Protein 4MEV (pdb70)

CATH classification: 3.40.190.170

Structure (mmCIF, N/CA/C/O backbone):
data_4MEV
#
_entry.id   4MEV
#
_cell.length_a   129.947
_cell.length_b   129.947
_cell.length_c   104.272
_cell.angle_alpha   90.000
_cell.angle_beta   90.000
_cell.angle_gamma   90.000
#
_symmetry.space_group_name_H-M   'I 4 2 2'
#
loop_
_entity.id
_entity.type
_entity.pdbx_description
1 polymer 'TRAP dicarboxylate transporter-DctP subunit'
2 non-polymer 'CITRIC ACID'
3 non-polymer 'MALONATE ION'
4 water water
#
loop_
_atom_site.group_PDB
_atom_site.id
_atom_site.type_symbol
_atom_site.label_atom_id
_atom_site.label_alt_id
_atom_site.label_comp_id
_atom_site.label_asym_id
_atom_site.label_entity_id
_atom_site.label_seq_id
_atom_site.pdbx_PDB_ins_code
_atom_site.Cartn_x
_atom_site.Cartn_y
_atom_site.Cartn_z
_atom_site.occupancy
_atom_site.B_iso_or_equiv
_atom_site.auth_seq_id
_atom_site.auth_comp_id
_atom_site.auth_asym_id
_atom_site.auth_atom_id
_atom_site.pdbx_PDB_model_num
ATOM 1 N N . SER A 1 28 ? 45.955 26.291 36.615 1.00 48.96 28 SER A N 1
ATOM 2 C CA . SER A 1 28 ? 47.180 25.977 35.878 1.00 48.56 28 SER A CA 1
ATOM 3 C C . SER A 1 28 ? 47.161 26.534 34.437 1.00 38.15 28 SER A C 1
ATOM 4 O O . SER A 1 28 ? 48.137 27.140 34.019 1.00 34.50 28 SER A O 1
ATOM 11 N N . ALA A 1 29 ? 46.072 26.344 33.686 1.00 29.80 29 ALA A N 1
ATOM 12 C CA . ALA A 1 29 ? 45.963 26.987 32.373 1.00 29.67 29 ALA A CA 1
ATOM 13 C C . ALA A 1 29 ? 45.987 28.501 32.507 1.00 25.57 29 ALA A C 1
ATOM 14 O O . ALA A 1 29 ? 45.398 29.081 33.426 1.00 23.96 29 ALA A O 1
ATOM 21 N N . LEU A 1 30 ? 46.686 29.144 31.590 1.00 17.36 30 LEU A N 1
ATOM 22 C CA . LEU A 1 30 ? 46.620 30.583 31.438 1.00 16.97 30 LEU A CA 1
ATOM 23 C C . LEU A 1 30 ? 45.326 30.965 30.704 1.00 19.68 30 LEU A C 1
ATOM 24 O O . LEU A 1 30 ? 44.964 30.356 29.694 1.00 22.34 30 LEU A O 1
ATOM 40 N N . LYS A 1 31 ? 44.621 31.961 31.226 1.00 15.04 31 LYS A N 1
ATOM 41 C CA . LYS A 1 31 ? 43.349 32.388 30.627 1.00 15.57 31 LYS A CA 1
ATOM 42 C C . LYS A 1 31 ? 43.565 33.486 29.616 1.00 18.40 31 LYS A C 1
ATOM 43 O O . LYS A 1 31 ? 44.342 34.412 29.853 1.00 15.38 31 LYS A O 1
ATOM 62 N N . ILE A 1 32 ? 42.866 33.380 28.494 1.00 15.71 32 ILE A N 1
ATOM 63 C CA . ILE A 1 32 ? 42.840 34.430 27.485 1.00 14.38 32 ILE A CA 1
ATOM 64 C C . ILE A 1 32 ? 41.397 34.849 27.297 1.00 14.83 32 ILE A C 1
ATOM 65 O O . ILE A 1 32 ? 40.564 34.057 26.877 1.00 14.70 32 ILE A O 1
ATOM 81 N N . SER A 1 33 ? 41.117 36.092 27.663 1.00 16.66 33 SER A N 1
ATOM 82 C CA . SER A 1 33 ? 39.771 36.647 27.610 1.00 14.54 33 SER A CA 1
ATOM 83 C C . SER A 1 33 ? 39.637 37.635 26.461 1.00 14.46 33 SER A C 1
ATOM 84 O O . SER A 1 33 ? 40.565 38.358 26.147 1.00 15.00 33 SER A O 1
ATOM 92 N N . HIS A 1 34 ? 38.468 37.638 25.828 1.00 13.40 34 HIS A N 1
ATOM 93 C CA . HIS A 1 34 ? 38.138 38.662 24.849 1.00 11.15 34 HIS A CA 1
ATOM 94 C C . HIS A 1 34 ? 36.622 38.788 24.661 1.00 16.52 34 HIS A C 1
ATOM 95 O O . HIS A 1 34 ? 35.855 37.927 25.106 1.00 15.95 34 HIS A O 1
ATOM 110 N N . GLN A 1 35 ? 36.196 39.870 24.000 1.00 15.38 35 GLN A N 1
ATOM 111 C CA . GLN A 1 35 ? 34.783 40.219 23.869 1.00 14.26 35 GLN A CA 1
ATOM 112 C C . GLN A 1 35 ? 34.111 39.707 22.595 1.00 17.69 35 GLN A C 1
ATOM 113 O O . GLN A 1 35 ? 32.931 39.929 22.381 1.00 15.48 35 GLN A O 1
ATOM 127 N N . PHE A 1 36 ? 34.882 39.040 21.742 1.00 13.82 36 PHE A N 1
ATOM 128 C CA . PHE A 1 36 ? 34.439 38.652 20.406 1.00 14.70 36 PHE A CA 1
ATOM 129 C C . PHE A 1 36 ? 33.847 37.231 20.344 1.00 17.50 36 PHE A C 1
ATOM 130 O O . PHE A 1 36 ? 34.043 36.447 21.255 1.00 16.01 36 PHE A O 1
ATOM 147 N N . PRO A 1 37 ? 33.063 36.930 19.296 1.00 13.90 37 PRO A N 1
ATOM 148 C CA . PRO A 1 37 ? 32.440 35.602 19.222 1.00 16.22 37 PRO A CA 1
ATOM 149 C C . PRO A 1 37 ? 33.463 34.486 19.180 1.00 17.43 37 PRO A C 1
ATOM 150 O O . PRO A 1 37 ? 34.586 34.667 18.703 1.00 18.78 37 PRO A O 1
ATOM 161 N N . GLY A 1 38 ? 33.072 33.334 19.704 1.00 17.56 38 GLY A N 1
ATOM 162 C CA . GLY A 1 38 ? 33.932 32.179 19.701 1.00 15.95 38 GLY A CA 1
ATOM 163 C C . GLY A 1 38 ? 33.691 31.255 18.532 1.00 19.13 38 GLY A C 1
ATOM 164 O O . GLY A 1 38 ? 32.578 31.149 17.986 1.00 19.34 38 GLY A O 1
ATOM 168 N N . GLY A 1 39 ? 34.769 30.599 18.128 1.00 21.51 39 GLY A N 1
ATOM 169 C CA . GLY A 1 39 ? 34.730 29.662 17.028 1.00 22.43 39 GLY A CA 1
ATOM 170 C C . GLY A 1 39 ? 35.887 28.716 17.164 1.00 18.34 39 GLY A C 1
ATOM 171 O O . GLY A 1 39 ? 36.235 28.310 18.270 1.00 21.14 39 GLY A O 1
ATOM 175 N N . THR A 1 40 ? 36.474 28.336 16.034 1.00 24.73 40 THR A N 1
ATOM 176 C CA . THR A 1 40 ? 37.601 27.416 16.031 1.00 22.26 40 THR A CA 1
ATOM 177 C C . THR A 1 40 ? 38.849 28.090 15.482 1.00 28.52 40 THR A C 1
ATOM 178 O O . THR A 1 40 ? 38.823 29.260 15.093 1.00 22.25 40 THR A O 1
ATOM 189 N N . ILE A 1 41 ? 39.950 27.349 15.440 1.00 27.99 41 ILE A N 1
ATOM 190 C CA . ILE A 1 41 ? 41.161 27.870 14.817 1.00 27.21 41 ILE A CA 1
ATOM 191 C C . ILE A 1 41 ? 40.924 28.182 13.345 1.00 26.47 41 ILE A C 1
ATOM 192 O O . ILE A 1 41 ? 41.454 29.155 12.821 1.00 23.79 41 ILE A O 1
ATOM 208 N N . LYS A 1 42 ? 40.106 27.365 12.691 1.00 23.94 42 LYS A N 1
ATOM 209 C CA . LYS A 1 42 ? 39.920 27.472 11.253 1.00 29.85 42 LYS A CA 1
ATOM 210 C C . LYS A 1 42 ? 38.845 28.464 10.853 1.00 30.81 42 LYS A C 1
ATOM 211 O O . LYS A 1 42 ? 38.886 28.988 9.753 1.00 24.79 42 LYS A O 1
ATOM 230 N N . GLU A 1 43 ? 37.871 28.717 11.724 1.00 23.11 43 GLU A N 1
ATOM 231 C CA . GLU A 1 43 ? 36.717 29.504 11.304 1.00 26.11 43 GLU A CA 1
ATOM 232 C C . GLU A 1 43 ? 36.150 30.355 12.427 1.00 22.31 43 GLU A C 1
ATOM 233 O O . GLU A 1 43 ? 35.934 29.874 13.525 1.00 27.30 43 GLU A O 1
ATOM 245 N N . GLY A 1 44 ? 35.879 31.612 12.117 1.00 18.65 44 GLY A N 1
ATOM 246 C CA . GLY A 1 44 ? 35.325 32.531 13.093 1.00 16.86 44 GLY A CA 1
ATOM 247 C C . GLY A 1 44 ? 35.953 33.901 12.988 1.00 18.26 44 GLY A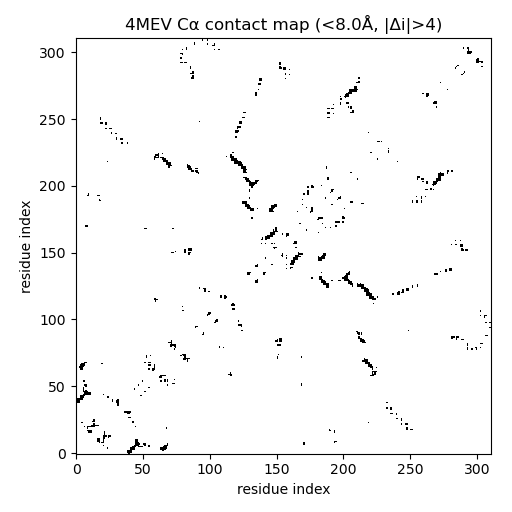 C 1
ATOM 248 O O . GLY A 1 44 ? 36.721 34.201 12.081 1.00 19.42 44 GLY A O 1
ATOM 252 N N . ASP A 1 45 ? 35.623 34.733 13.956 1.00 15.51 45 ASP A N 1
ATOM 253 C CA . ASP A 1 45 ? 36.232 36.048 14.145 1.00 14.2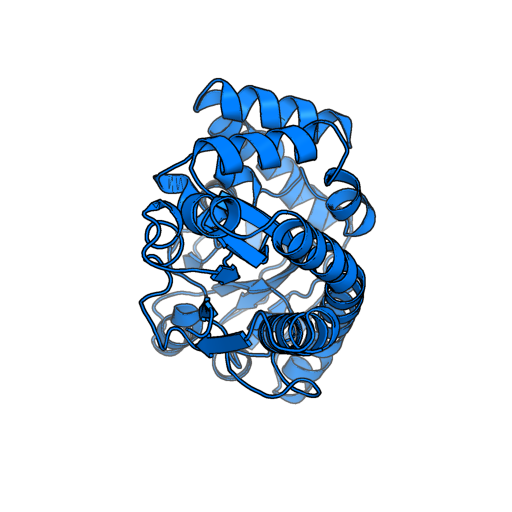9 45 ASP A CA 1
ATOM 254 C C . ASP A 1 45 ? 37.754 35.880 14.256 1.00 17.84 45 ASP A C 1
ATOM 255 O O . ASP A 1 45 ? 38.232 35.113 15.088 1.00 15.64 45 ASP A O 1
ATOM 264 N N . PHE A 1 46 ? 38.527 36.562 13.421 1.00 14.97 46 PHE A N 1
ATOM 265 C CA . PHE A 1 46 ? 39.957 36.244 13.376 1.00 13.27 46 PHE A CA 1
ATOM 266 C C . PHE A 1 46 ? 40.655 36.467 14.722 1.00 12.90 46 PHE A C 1
ATOM 267 O O . PHE A 1 46 ? 41.692 35.875 14.987 1.00 14.82 46 PHE A O 1
ATOM 284 N N . ARG A 1 47 ? 40.113 37.328 15.576 1.00 11.99 47 ARG A N 1
ATOM 285 C CA . ARG A 1 47 ? 40.766 37.594 16.852 1.00 12.51 47 ARG A CA 1
ATOM 286 C C . ARG A 1 47 ? 40.669 36.356 17.729 1.00 13.01 47 ARG A C 1
ATOM 287 O O . ARG A 1 47 ? 41.625 35.998 18.413 1.00 15.10 47 ARG A O 1
ATOM 308 N N . ASP A 1 48 ? 39.525 35.684 17.671 1.00 14.40 48 ASP A N 1
ATOM 309 C CA . ASP A 1 48 ? 39.347 34.421 18.378 1.00 14.12 48 ASP A CA 1
ATOM 310 C C . ASP A 1 48 ? 40.227 33.337 17.732 1.00 13.77 48 ASP A C 1
ATOM 311 O O . ASP A 1 48 ? 40.910 32.581 18.431 1.00 15.21 48 ASP A O 1
ATOM 320 N N . ARG A 1 49 ? 40.228 33.257 16.401 1.00 14.62 49 ARG A N 1
ATOM 321 C CA . ARG A 1 49 ? 41.132 32.326 15.736 1.00 14.32 49 ARG A CA 1
ATOM 322 C C . ARG A 1 49 ? 42.588 32.525 16.161 1.00 13.94 49 ARG A C 1
ATOM 323 O O . ARG A 1 49 ? 43.338 31.555 16.385 1.00 14.86 49 ARG A O 1
ATOM 344 N N . LEU A 1 50 ? 42.972 33.786 16.251 1.00 16.20 50 LEU A N 1
ATOM 345 C CA . LEU A 1 50 ? 44.359 34.157 16.506 1.00 16.93 50 LEU A CA 1
ATOM 346 C C . LEU A 1 50 ? 44.790 33.685 17.896 1.00 14.74 50 LEU A C 1
ATOM 347 O O . LEU A 1 50 ? 45.846 33.087 18.044 1.00 15.30 50 LEU A O 1
ATOM 363 N N . VAL A 1 51 ? 43.980 33.933 18.918 1.00 13.74 51 VAL A N 1
ATOM 364 C CA . VAL A 1 51 ? 44.366 33.474 20.252 1.00 15.71 51 VAL A CA 1
ATOM 365 C C . VAL A 1 51 ? 44.377 31.956 20.338 1.00 17.06 51 VAL A C 1
ATOM 366 O O . VAL A 1 51 ? 45.181 31.392 21.070 1.00 15.22 51 VAL A O 1
ATOM 379 N N . ARG A 1 52 ? 43.528 31.272 19.568 1.00 17.25 52 ARG A N 1
ATOM 380 C CA . ARG A 1 52 ? 43.528 29.809 19.578 1.00 17.96 52 ARG A CA 1
ATOM 381 C C . ARG A 1 52 ? 44.782 29.272 18.877 1.00 19.68 52 ARG A C 1
ATOM 382 O O . ARG A 1 52 ? 45.381 28.289 19.318 1.00 19.11 52 ARG A O 1
ATOM 403 N N . ASN A 1 53 ? 45.165 29.912 17.787 1.00 16.83 53 ASN A N 1
ATOM 404 C CA . ASN A 1 53 ? 46.436 29.590 17.110 1.00 21.76 53 ASN A CA 1
ATOM 405 C C . ASN A 1 53 ? 47.635 29.817 18.033 1.00 15.82 53 ASN A C 1
ATOM 406 O O . ASN A 1 53 ? 48.552 28.985 18.125 1.00 21.35 53 ASN A O 1
ATOM 417 N N . PHE A 1 54 ? 47.620 30.969 18.687 1.00 18.12 54 PHE A N 1
ATOM 418 C CA . PHE A 1 54 ? 48.673 31.334 19.620 1.00 19.77 54 PHE A CA 1
ATOM 419 C C . PHE A 1 54 ? 48.797 30.256 20.695 1.00 20.75 54 PHE A C 1
ATOM 420 O O . PHE A 1 54 ? 49.887 29.759 20.979 1.00 19.16 54 PHE A O 1
ATOM 437 N N . ALA A 1 55 ? 47.670 29.880 21.295 1.00 16.18 55 ALA A N 1
ATOM 438 C CA . ALA A 1 55 ? 47.694 28.903 22.378 1.00 17.84 55 ALA A CA 1
ATOM 439 C C . ALA A 1 55 ? 48.189 27.535 21.907 1.00 18.84 55 ALA A C 1
ATOM 440 O O . ALA A 1 55 ? 48.990 26.877 22.580 1.00 20.39 55 ALA A O 1
ATOM 447 N N . ALA A 1 56 ? 47.709 27.086 20.753 1.00 22.33 56 ALA A N 1
ATOM 448 C CA . ALA A 1 56 ? 48.113 25.787 20.240 1.00 26.36 56 ALA A CA 1
ATOM 449 C C . ALA A 1 56 ? 49.632 25.769 20.002 1.00 26.97 56 ALA A C 1
ATOM 450 O O . ALA A 1 56 ? 50.310 24.775 20.307 1.00 24.95 56 ALA A O 1
ATOM 457 N N . GLU A 1 57 ? 50.172 26.845 19.443 1.00 21.91 57 GLU A N 1
ATOM 458 C CA . GLU A 1 57 ? 51.588 26.832 19.083 1.00 21.36 57 GLU A CA 1
ATOM 459 C C . GLU A 1 57 ? 52.456 26.943 20.336 1.00 23.65 57 GLU A C 1
ATOM 460 O O . GLU A 1 57 ? 53.501 26.305 20.430 1.00 23.56 57 GLU A O 1
ATOM 472 N N . VAL A 1 58 ? 52.036 27.741 21.308 1.00 24.65 58 VAL A N 1
ATOM 473 C CA . VAL A 1 58 ? 52.816 27.857 22.534 1.00 22.67 58 VAL A CA 1
ATOM 474 C C . VAL A 1 58 ? 52.787 26.548 23.305 1.00 28.63 58 VAL A C 1
ATOM 475 O O . VAL A 1 58 ? 53.806 26.111 23.841 1.00 26.33 58 VAL A O 1
ATOM 488 N N A GLU A 1 59 ? 51.616 25.914 23.330 0.49 24.43 59 GLU A N 1
ATOM 489 N N B GLU A 1 59 ? 51.626 25.918 23.379 0.51 24.49 59 GLU A N 1
ATOM 490 C CA A GLU A 1 59 ? 51.423 24.619 23.986 0.49 23.45 59 GLU A CA 1
ATOM 491 C CA B GLU A 1 59 ? 51.558 24.632 24.039 0.51 24.15 59 GLU A CA 1
ATOM 492 C C A GLU A 1 59 ? 52.300 23.506 23.388 0.49 28.46 59 GLU A C 1
ATOM 493 C C B GLU A 1 59 ? 52.564 23.688 23.374 0.51 29.08 59 GLU A C 1
ATOM 494 O O A GLU A 1 59 ? 52.830 22.658 24.108 0.49 28.54 59 GLU A O 1
ATOM 495 O O B GLU A 1 59 ? 53.476 23.161 24.021 0.51 27.41 59 GLU A O 1
ATOM 518 N N . LYS A 1 60 ? 52.428 23.508 22.067 1.00 27.83 60 LYS A N 1
ATOM 519 C CA . LYS A 1 60 ? 53.297 22.585 21.353 1.00 32.25 60 LYS A CA 1
ATOM 520 C C . LYS A 1 60 ? 54.779 22.889 21.595 1.00 31.72 60 LYS A C 1
ATOM 521 O O . LYS A 1 60 ? 55.568 22.008 21.965 1.00 30.73 60 LYS A O 1
ATOM 541 N N . ARG A 1 61 ? 55.164 24.137 21.383 1.00 31.32 61 ARG A N 1
ATOM 542 C CA . ARG A 1 61 ? 56.571 24.488 21.457 1.00 36.39 61 ARG A CA 1
ATOM 543 C C . ARG A 1 61 ? 57.118 24.415 22.868 1.00 41.04 61 ARG A C 1
ATOM 544 O O . ARG A 1 61 ? 58.313 24.199 23.048 1.00 37.78 61 ARG A O 1
ATOM 565 N N . SER A 1 62 ? 56.245 24.594 23.859 1.00 31.74 62 SER A N 1
ATOM 566 C CA . SER A 1 62 ? 56.648 24.561 25.255 1.00 34.45 62 SER A CA 1
ATOM 567 C C . SER A 1 62 ? 56.517 23.148 25.772 1.00 36.06 62 SER A C 1
ATOM 568 O O . SER A 1 62 ? 56.738 22.887 26.947 1.00 37.23 62 SER A O 1
ATOM 576 N N . LYS A 1 63 ? 56.145 22.240 24.873 1.00 39.05 63 LYS A N 1
ATOM 577 C CA . LYS A 1 63 ? 55.878 20.850 25.208 1.00 42.96 63 LYS A CA 1
ATOM 578 C C . LYS A 1 63 ? 54.982 20.729 26.424 1.00 40.08 63 LYS A C 1
ATOM 579 O O . LYS A 1 63 ? 55.225 19.913 27.294 1.00 37.03 63 LYS A O 1
ATOM 598 N N . GLY A 1 64 ? 53.932 21.535 26.480 1.00 38.47 64 GLY A N 1
ATOM 599 C CA . GLY A 1 64 ? 52.952 21.428 27.544 1.00 32.11 64 GLY A CA 1
ATOM 600 C C . GLY A 1 64 ? 53.227 22.194 28.834 1.00 36.82 64 GLY A C 1
ATOM 601 O O . GLY A 1 64 ? 52.367 22.236 29.713 1.00 40.30 64 GLY A O 1
ATOM 605 N N . ALA A 1 65 ? 54.398 22.802 28.966 1.00 39.56 65 ALA A N 1
ATOM 606 C CA . ALA A 1 65 ? 54.695 23.588 30.157 1.00 38.61 65 ALA A CA 1
ATOM 607 C C . ALA A 1 65 ? 53.708 24.750 30.327 1.00 36.61 65 ALA A C 1
ATOM 608 O O . ALA A 1 65 ? 53.445 25.197 31.447 1.00 37.80 65 ALA A O 1
ATOM 615 N N . MET A 1 66 ? 53.197 25.265 29.214 1.00 32.99 66 MET A N 1
ATOM 616 C CA . MET A 1 66 ? 52.141 26.263 29.247 1.00 32.03 66 MET A CA 1
ATOM 617 C C . MET A 1 66 ? 50.915 25.713 28.530 1.00 34.16 66 MET A C 1
ATOM 618 O O . MET A 1 66 ? 51.022 25.078 27.486 1.00 29.69 66 MET A O 1
ATOM 632 N N . LYS A 1 67 ? 49.750 25.932 29.124 1.00 24.49 67 LYS A N 1
ATOM 633 C CA . LYS A 1 67 ? 48.488 25.540 28.519 1.00 25.24 67 LYS A CA 1
ATOM 634 C C . LYS A 1 67 ? 47.533 26.687 28.684 1.00 24.07 67 LYS A C 1
ATOM 635 O O . LYS A 1 67 ? 47.700 27.482 29.600 1.00 21.28 67 LYS A O 1
ATOM 654 N N . PHE A 1 68 ? 46.543 26.787 27.801 1.00 17.97 68 PHE A N 1
ATOM 655 C CA . PHE A 1 68 ? 45.637 27.918 27.814 1.00 16.94 68 PHE A CA 1
ATOM 656 C C . PHE A 1 68 ? 44.166 27.501 27.799 1.00 22.99 68 PHE A C 1
ATOM 657 O O . PHE A 1 68 ? 43.799 26.429 27.330 1.00 24.03 68 PHE A O 1
ATOM 674 N N . GLU A 1 69 ? 43.335 28.395 28.299 1.00 19.16 69 GLU A N 1
ATOM 675 C CA . GLU A 1 69 ? 41.901 28.299 28.148 1.00 21.94 69 GLU A CA 1
ATOM 676 C C . GLU A 1 69 ? 41.384 29.628 27.605 1.00 20.11 69 GLU A C 1
ATOM 677 O O . GLU A 1 69 ? 41.776 30.687 28.106 1.00 17.27 69 GLU A O 1
ATOM 689 N N . ILE A 1 70 ? 40.531 29.561 26.577 1.00 16.09 70 ILE A N 1
ATOM 690 C CA . ILE A 1 70 ? 40.014 30.748 25.897 1.00 17.54 70 ILE A CA 1
ATOM 691 C C . ILE A 1 70 ? 38.594 31.075 26.377 1.00 15.87 70 ILE A C 1
ATOM 692 O O . ILE A 1 70 ? 37.728 30.176 26.459 1.00 16.54 70 ILE A O 1
ATOM 708 N N . TYR A 1 71 ? 38.366 32.349 26.699 1.00 14.78 71 TYR A N 1
ATOM 709 C CA . TYR A 1 71 ? 37.073 32.819 27.161 1.00 16.55 71 TYR A CA 1
ATOM 710 C C . TYR A 1 71 ? 36.548 33.902 26.228 1.00 14.72 71 TYR A C 1
ATOM 711 O O . TYR A 1 71 ? 36.721 35.092 26.476 1.00 17.29 71 TYR A O 1
ATOM 729 N N . PRO A 1 72 ? 35.907 33.481 25.129 1.00 16.63 72 PRO A N 1
ATOM 730 C CA . PRO A 1 72 ? 35.369 34.435 24.164 1.00 13.58 72 PRO A CA 1
ATOM 731 C C . PRO A 1 72 ? 34.074 35.074 24.645 1.00 13.89 72 PRO A C 1
ATOM 732 O O . PRO A 1 72 ? 33.503 34.655 25.650 1.00 15.04 72 PRO A O 1
ATOM 743 N N . GLY A 1 73 ? 33.604 36.075 23.902 1.00 16.61 73 GLY A N 1
ATOM 744 C CA . GLY A 1 73 ? 32.302 36.668 24.164 1.00 15.58 73 GLY A CA 1
ATOM 745 C C . GLY A 1 73 ? 32.089 37.225 25.559 1.00 14.25 73 GLY A C 1
ATOM 746 O O . GLY A 1 73 ? 30.968 37.172 26.079 1.00 16.87 73 GLY A O 1
ATOM 750 N N . SER A 1 74 ? 33.144 37.760 26.170 1.00 16.13 74 SER A N 1
ATOM 751 C CA . SER A 1 74 ? 33.057 38.290 27.527 1.00 15.97 74 SER A CA 1
ATOM 752 C C . SER A 1 74 ? 32.513 37.283 28.510 1.00 16.26 74 SER A C 1
ATOM 753 O O . SER A 1 74 ? 31.815 37.644 29.473 1.00 17.00 74 SER A O 1
ATOM 761 N N . SER A 1 75 ? 32.836 36.024 28.292 1.00 17.83 75 SER A N 1
ATOM 762 C CA . SER A 1 75 ? 32.314 34.974 29.159 1.00 15.84 75 SER A CA 1
ATOM 763 C C . SER A 1 75 ? 33.025 34.884 30.526 1.00 15.73 75 SER A C 1
ATOM 764 O O . SER A 1 75 ? 32.478 34.343 31.494 1.00 16.55 75 SER A O 1
ATOM 772 N N . LEU A 1 76 ? 34.228 35.429 30.625 1.00 20.18 76 LEU A N 1
ATOM 773 C CA . LEU A 1 76 ? 34.946 35.385 31.886 1.00 18.21 76 LEU A CA 1
ATOM 774 C C . LEU A 1 76 ? 34.652 36.620 32.718 1.00 17.57 76 LEU A C 1
ATOM 775 O O . LEU A 1 76 ? 34.456 36.529 33.930 1.00 16.64 76 LEU A O 1
ATOM 791 N N . MET A 1 77 ? 34.620 37.777 32.064 1.00 15.64 77 MET A N 1
ATOM 792 C CA . MET A 1 77 ? 34.324 39.031 32.742 1.00 20.13 77 MET A CA 1
ATOM 793 C C . MET A 1 77 ? 33.910 40.081 31.715 1.00 19.48 77 MET A C 1
ATOM 794 O O . MET A 1 77 ? 34.062 39.880 30.512 1.00 17.96 77 MET A O 1
ATOM 808 N N . LYS A 1 78 ? 33.376 41.199 32.192 1.00 19.17 78 LYS A N 1
ATOM 809 C CA . LYS A 1 78 ? 32.936 42.266 31.301 1.00 18.08 78 LYS A CA 1
ATOM 810 C C . LYS A 1 78 ? 34.085 42.816 30.478 1.00 19.26 78 LYS A C 1
ATOM 811 O O . LYS A 1 78 ? 35.247 42.851 30.923 1.00 18.24 78 LYS A O 1
ATOM 830 N N . THR A 1 79 ? 33.752 43.278 29.279 1.00 14.62 79 THR A N 1
ATOM 831 C CA . THR A 1 79 ? 34.749 43.849 28.374 1.00 15.79 79 THR A CA 1
ATOM 832 C C . THR A 1 79 ? 35.644 44.890 29.045 1.00 19.13 79 THR A C 1
ATOM 833 O O . THR A 1 79 ? 36.865 44.844 28.911 1.00 16.80 79 THR A O 1
ATOM 844 N N A ASN A 1 80 ? 35.047 45.848 29.741 0.51 19.36 80 ASN A N 1
ATOM 845 N N B ASN A 1 80 ? 35.006 45.792 29.793 0.49 19.17 80 ASN A N 1
ATOM 846 C CA A ASN A 1 80 ? 35.817 46.966 30.280 0.51 19.04 80 ASN A CA 1
ATOM 847 C CA B ASN A 1 80 ? 35.676 46.949 30.390 0.49 19.82 80 ASN A CA 1
ATOM 848 C C A ASN A 1 80 ? 36.485 46.653 31.636 0.51 22.05 80 ASN A C 1
ATOM 849 C C B ASN A 1 80 ? 36.558 46.620 31.577 0.49 21.85 80 ASN A C 1
ATOM 850 O O A ASN A 1 80 ? 37.039 47.541 32.286 0.51 21.42 80 ASN A O 1
ATOM 851 O O B ASN A 1 80 ? 37.336 47.458 32.035 0.49 23.88 80 ASN A O 1
ATOM 872 N N . ALA A 1 81 ? 36.444 45.397 32.070 1.00 19.38 81 ALA A N 1
ATOM 873 C CA . ALA A 1 81 ? 37.137 44.994 33.283 1.00 24.13 81 ALA A CA 1
ATOM 874 C C . ALA A 1 81 ? 38.448 44.249 32.998 1.00 19.87 81 ALA A C 1
ATOM 875 O O . ALA A 1 81 ? 39.277 44.065 33.906 1.00 19.29 81 ALA A O 1
ATOM 883 N N . GLN A 1 82 ? 38.633 43.815 31.755 1.00 15.05 82 GLN A N 1
ATOM 884 C CA . GLN A 1 82 ? 39.776 42.974 31.378 1.00 16.84 82 GLN A CA 1
ATOM 885 C C . GLN A 1 82 ? 41.144 43.652 31.572 1.00 15.75 82 GLN A C 1
ATOM 886 O O . GLN A 1 82 ? 42.099 43.033 32.050 1.00 15.78 82 GLN A O 1
ATOM 900 N N . PHE A 1 83 ? 41.245 44.914 31.195 1.00 15.68 83 PHE A N 1
ATOM 901 C CA . PHE A 1 83 ? 42.541 45.570 31.174 1.00 15.60 83 PHE A CA 1
ATOM 902 C C . PHE A 1 83 ? 43.051 45.750 32.595 1.00 15.58 83 PHE A C 1
ATOM 903 O O . PHE A 1 83 ? 44.174 45.388 32.928 1.00 15.83 83 PHE A O 1
ATOM 920 N N . SER A 1 84 ? 42.195 46.272 33.449 1.00 17.07 84 SER A N 1
ATOM 921 C CA . SER A 1 84 ? 42.542 46.444 34.849 1.00 18.94 84 SER A CA 1
ATOM 922 C C . SER A 1 84 ? 42.837 45.119 35.557 1.00 18.75 84 SER A C 1
ATOM 923 O O . SER A 1 84 ? 43.705 45.037 36.419 1.00 20.41 84 SER A O 1
ATOM 931 N N A SER A 1 85 ? 42.095 44.085 35.195 0.49 18.02 85 SER A N 1
ATOM 932 N N B SER A 1 85 ? 42.096 44.077 35.205 0.51 17.87 85 SER A N 1
ATOM 933 C CA A SER A 1 85 ? 42.318 42.777 35.776 0.49 19.54 85 SER A CA 1
ATOM 934 C CA B SER A 1 85 ? 42.329 42.761 35.784 0.51 19.62 85 SER A CA 1
ATOM 935 C C A SER A 1 85 ? 43.721 42.251 35.436 0.49 15.98 85 SER A C 1
ATOM 936 C C B SER A 1 85 ? 43.729 42.244 35.437 0.51 15.81 85 SER A C 1
ATOM 937 O O A SER A 1 85 ? 44.385 41.657 36.283 0.49 18.90 85 SER A O 1
ATOM 938 O O B SER A 1 85 ? 44.402 41.653 36.279 0.51 18.92 85 SER A O 1
ATOM 953 N N . MET A 1 86 ? 44.177 42.483 34.209 1.00 17.17 86 MET A N 1
ATOM 954 C CA . MET A 1 86 ? 45.557 42.139 33.833 1.00 17.08 86 MET A CA 1
ATOM 955 C C . MET A 1 86 ? 46.564 42.959 34.629 1.00 17.77 86 MET A C 1
ATOM 956 O O . MET A 1 86 ? 47.548 42.429 35.147 1.00 18.94 86 MET A O 1
ATOM 971 N N . ARG A 1 87 ? 46.336 44.260 34.725 1.00 18.82 87 ARG A N 1
ATOM 972 C CA . ARG A 1 87 ? 47.256 45.111 35.477 1.00 17.46 87 ARG A CA 1
ATOM 973 C C . ARG A 1 87 ? 47.485 44.604 36.891 1.00 22.70 87 ARG A C 1
ATOM 974 O O . ARG A 1 87 ? 48.601 44.650 37.388 1.00 22.62 87 ARG A O 1
ATOM 995 N N . LYS A 1 88 ? 46.424 44.113 37.531 1.00 18.18 88 LYS A N 1
ATOM 996 C CA . LYS A 1 88 ? 46.475 43.668 38.920 1.00 22.71 88 LYS A CA 1
ATOM 997 C C . LYS A 1 88 ? 46.914 42.217 39.032 1.00 24.79 88 LYS A C 1
ATOM 998 O O . LYS A 1 88 ? 47.035 41.692 40.125 1.00 22.84 88 LYS A O 1
ATOM 1017 N N . GLY A 1 89 ? 47.164 41.569 37.897 1.00 21.72 89 GLY A N 1
ATOM 1018 C CA . GLY A 1 89 ? 47.545 40.167 37.913 1.00 19.78 89 GLY A CA 1
ATOM 1019 C C . GLY A 1 89 ? 46.402 39.174 38.078 1.00 22.14 89 GLY A C 1
ATOM 1020 O O . GLY A 1 89 ? 46.666 37.996 38.300 1.00 26.46 89 GLY A O 1
ATOM 1024 N N . ALA A 1 90 ? 45.148 39.625 37.981 1.00 19.35 90 ALA A N 1
ATOM 1025 C CA . ALA A 1 90 ? 43.988 38.748 38.191 1.00 19.97 90 ALA A CA 1
ATOM 1026 C C . ALA A 1 90 ? 43.532 38.048 36.904 1.00 27.58 90 ALA A C 1
ATOM 1027 O O . ALA A 1 90 ? 42.756 37.081 36.927 1.00 25.70 90 ALA A O 1
ATOM 1034 N N . LEU A 1 91 ? 44.028 38.530 35.774 1.00 18.84 91 LEU A N 1
ATOM 1035 C CA . LEU A 1 91 ? 43.729 37.940 34.481 1.00 15.13 91 LEU A CA 1
ATOM 1036 C C . LEU A 1 91 ? 45.051 37.758 33.758 1.00 18.96 91 LEU A C 1
ATOM 1037 O O . LEU A 1 91 ? 45.865 38.682 33.728 1.00 17.11 91 LEU A O 1
ATOM 1053 N N . ASP A 1 92 ? 45.278 36.589 33.179 1.00 16.33 92 ASP A N 1
ATOM 1054 C CA . ASP A 1 92 ? 46.560 36.359 32.502 1.00 14.88 92 ASP A CA 1
ATOM 1055 C C . ASP A 1 92 ? 46.702 37.134 31.208 1.00 15.80 92 ASP A C 1
ATOM 1056 O O . ASP A 1 92 ? 47.663 37.901 31.049 1.00 16.44 92 ASP A O 1
ATOM 1065 N N . MET A 1 93 ? 45.759 36.956 30.289 1.00 14.62 93 MET A N 1
ATOM 1066 C CA . MET A 1 93 ? 45.845 37.535 28.956 1.00 13.66 93 MET A CA 1
ATOM 1067 C C . MET A 1 93 ? 44.491 37.992 28.437 1.00 13.38 93 MET A C 1
ATOM 1068 O O . MET A 1 93 ? 43.437 37.467 28.830 1.00 16.38 93 MET A O 1
ATOM 1082 N N . ALA A 1 94 ? 44.538 38.957 27.534 1.00 12.50 94 ALA A N 1
ATOM 1083 C CA . ALA A 1 94 ? 43.341 39.437 26.882 1.00 13.32 94 ALA A CA 1
ATOM 1084 C C . ALA A 1 94 ? 43.674 40.142 25.598 1.00 13.91 94 ALA A C 1
ATOM 1085 O O . ALA A 1 94 ? 44.757 40.729 25.449 1.00 15.63 94 ALA A O 1
ATOM 1092 N N . LEU A 1 95 ? 42.740 40.062 24.657 1.00 13.02 95 LEU A N 1
ATOM 1093 C CA . LEU A 1 95 ? 42.860 40.761 23.389 1.00 11.99 95 LEU A CA 1
ATOM 1094 C C . LEU A 1 95 ? 41.780 41.831 23.474 1.00 13.17 95 LEU A C 1
ATOM 1095 O O . LEU A 1 95 ? 40.576 41.530 23.567 1.00 14.82 95 LEU A O 1
ATOM 1111 N N . ILE A 1 96 ? 42.205 43.090 23.534 1.00 12.09 96 ILE A N 1
ATOM 1112 C CA . ILE A 1 96 ? 41.276 44.177 23.790 1.00 10.77 96 ILE A CA 1
ATOM 1113 C C . ILE A 1 96 ? 41.629 45.384 22.929 1.00 12.07 96 ILE A C 1
ATOM 1114 O O . ILE A 1 96 ? 42.793 45.699 22.770 1.00 10.55 96 ILE A O 1
ATOM 1130 N N . PRO A 1 97 ? 40.617 46.074 22.417 1.00 14.00 97 PRO A N 1
ATOM 1131 C CA . PRO A 1 97 ? 40.912 47.368 21.800 1.00 11.84 97 PRO A CA 1
ATOM 1132 C C . PRO A 1 97 ? 41.626 48.232 22.833 1.00 11.76 97 PRO A C 1
ATOM 1133 O O . PRO A 1 97 ? 41.088 48.471 23.916 1.00 12.32 97 PRO A O 1
ATOM 1144 N N . LEU A 1 98 ? 42.832 48.696 22.511 1.00 12.40 98 LEU A N 1
ATOM 1145 C CA . LEU A 1 98 ? 43.674 49.357 23.508 1.00 11.41 98 LEU A CA 1
ATOM 1146 C C . LEU A 1 98 ? 43.072 50.631 24.087 1.00 12.63 98 LEU A C 1
ATOM 1147 O O . LEU A 1 98 ? 43.132 50.871 25.288 1.00 12.14 98 LEU A O 1
ATOM 1163 N N . SER A 1 99 ? 42.466 51.436 23.229 1.00 12.71 99 SER A N 1
ATOM 1164 C CA . SER A 1 99 ? 41.988 52.744 23.653 1.00 15.88 99 SER A CA 1
ATOM 1165 C C . SER A 1 99 ? 40.776 52.663 24.569 1.00 15.85 99 SER A C 1
ATOM 1166 O O . SER A 1 99 ? 40.347 53.680 25.090 1.00 13.89 99 SER A O 1
ATOM 1174 N N . TYR A 1 100 ? 40.212 51.467 24.778 1.00 13.12 100 TYR A N 1
ATOM 1175 C CA . TYR A 1 100 ? 39.162 51.346 25.778 1.00 13.90 100 TYR A CA 1
ATOM 1176 C C . TYR A 1 100 ? 39.711 51.760 27.144 1.00 15.47 100 TYR A C 1
ATOM 1177 O O . TYR A 1 100 ? 38.941 52.124 28.037 1.00 16.02 100 TYR A O 1
ATOM 1195 N N . ALA A 1 101 ? 41.029 51.649 27.325 1.00 14.38 101 ALA A N 1
ATOM 1196 C CA . ALA A 1 101 ? 41.672 52.001 28.596 1.00 17.43 101 ALA A CA 1
ATOM 1197 C C . ALA A 1 101 ? 42.120 53.468 28.648 1.00 18.70 101 ALA A C 1
ATOM 1198 O O . ALA A 1 101 ? 42.798 53.894 29.593 1.00 16.35 101 ALA A O 1
ATOM 1205 N N . GLY A 1 102 ? 41.741 54.264 27.650 1.00 18.58 102 GLY A N 1
ATOM 1206 C CA . GLY A 1 102 ? 42.223 55.639 27.572 1.00 15.22 102 GLY A CA 1
ATOM 1207 C C . GLY A 1 102 ? 41.742 56.524 28.704 1.00 19.50 102 GLY A C 1
ATOM 1208 O O . GLY A 1 102 ? 42.341 57.553 29.004 1.00 19.17 102 GLY A O 1
ATOM 1212 N N . GLY A 1 103 ? 40.637 56.135 29.329 1.00 19.31 103 GLY A N 1
ATOM 1213 C CA . GLY A 1 103 ? 40.148 56.856 30.485 1.00 19.48 103 GLY A CA 1
ATOM 1214 C C . GLY A 1 103 ? 41.113 56.773 31.653 1.00 23.57 103 GLY A C 1
ATOM 1215 O O . GLY A 1 103 ? 41.312 57.753 32.361 1.00 31.58 103 GLY A O 1
ATOM 1219 N N . GLU A 1 104 ? 41.745 55.618 31.831 1.00 22.71 104 GLU A N 1
ATOM 1220 C CA . GLU A 1 104 ? 42.679 55.404 32.926 1.00 26.70 104 GLU A CA 1
ATOM 1221 C C . GLU A 1 104 ? 44.095 55.811 32.544 1.00 24.58 104 GLU A C 1
ATOM 1222 O O . GLU A 1 104 ? 44.845 56.315 33.384 1.00 22.70 104 GLU A O 1
ATOM 1234 N N . VAL A 1 105 ? 44.458 55.561 31.291 1.00 17.25 105 VAL A N 1
ATOM 1235 C CA . VAL A 1 105 ? 45.795 55.883 30.809 1.00 13.70 105 VAL A CA 1
ATOM 1236 C C . VAL A 1 105 ? 45.646 56.629 29.493 1.00 14.99 105 VAL A C 1
ATOM 1237 O O . VAL A 1 105 ? 45.502 55.994 28.439 1.00 14.91 105 VAL A O 1
ATOM 1250 N N . PRO A 1 106 ? 45.662 57.970 29.552 1.00 15.92 106 PRO A N 1
ATOM 1251 C CA . PRO A 1 106 ? 45.314 58.767 28.369 1.00 15.04 106 PRO A CA 1
ATOM 1252 C C . PRO A 1 106 ? 46.182 58.484 27.165 1.00 12.51 106 PRO A C 1
ATOM 1253 O O . PRO A 1 106 ? 45.662 58.534 26.038 1.00 13.43 106 PRO A O 1
ATOM 1264 N N . GLU A 1 107 ? 47.458 58.136 27.384 1.00 11.83 107 GLU A N 1
ATOM 1265 C CA . GLU A 1 107 ? 48.362 57.796 26.288 1.00 13.49 107 GLU A CA 1
ATOM 1266 C C . GLU A 1 107 ? 47.730 56.762 25.353 1.00 12.98 107 GLU A C 1
ATOM 1267 O O . GLU A 1 107 ? 47.972 56.763 24.153 1.00 14.79 107 GLU A O 1
ATOM 1279 N N . LEU A 1 108 ? 46.898 55.883 25.905 1.00 14.41 108 LEU A N 1
ATOM 1280 C CA . LEU A 1 108 ? 46.375 54.775 25.113 1.00 12.82 108 LEU A CA 1
ATOM 1281 C C . LEU A 1 108 ? 45.289 55.183 24.120 1.00 16.62 108 LEU A C 1
ATOM 1282 O O . LEU A 1 108 ? 44.881 54.377 23.282 1.00 15.46 108 LEU A O 1
ATOM 1298 N N . ASN A 1 109 ? 44.826 56.426 24.203 1.00 13.02 109 ASN A N 1
ATOM 1299 C CA . ASN A 1 109 ? 43.856 56.936 23.240 1.00 16.86 109 ASN A CA 1
ATOM 1300 C C . ASN A 1 109 ? 44.379 56.979 21.788 1.00 10.98 109 ASN A C 1
ATOM 1301 O O . ASN A 1 109 ? 43.617 57.087 20.813 1.00 15.45 109 ASN A O 1
ATOM 1312 N N . ILE A 1 110 ? 45.689 56.857 21.652 1.00 14.11 110 ILE A N 1
ATOM 1313 C CA . ILE A 1 110 ? 46.315 56.804 20.348 1.00 14.91 110 ILE A CA 1
ATOM 1314 C C . ILE A 1 110 ? 45.861 55.564 19.581 1.00 19.14 110 ILE A C 1
ATOM 1315 O O . ILE A 1 110 ? 45.990 55.519 18.374 1.00 14.79 110 ILE A O 1
ATOM 1331 N N . GLY A 1 111 ? 45.287 54.580 20.278 1.00 14.03 111 GLY A N 1
ATOM 1332 C CA . GLY A 1 111 ? 44.886 53.344 19.619 1.00 12.88 111 GLY A CA 1
ATOM 1333 C C . GLY A 1 111 ? 43.782 53.536 18.590 1.00 15.16 111 GLY A C 1
ATOM 1334 O O . GLY A 1 111 ? 43.575 52.679 17.721 1.00 14.64 111 GLY A O 1
ATOM 1338 N N . LEU A 1 112 ? 43.019 54.620 18.711 1.00 12.06 112 LEU A N 1
ATOM 1339 C CA . LEU A 1 112 ? 42.053 54.950 17.661 1.00 12.18 112 LEU A CA 1
ATOM 1340 C C . LEU A 1 112 ? 42.000 56.444 17.529 1.00 17.04 112 LEU A C 1
ATOM 1341 O O . LEU A 1 112 ? 41.276 57.131 18.270 1.00 15.22 112 LEU A O 1
ATOM 1357 N N . MET A 1 113 ? 42.784 56.947 16.581 1.00 12.78 113 MET A N 1
ATOM 1358 C CA . MET A 1 113 ? 42.799 58.366 16.297 1.00 13.64 113 MET A CA 1
ATOM 1359 C C . MET A 1 113 ? 43.165 58.598 14.855 1.00 11.95 113 MET A C 1
ATOM 1360 O O . MET A 1 113 ? 44.343 58.539 14.489 1.00 13.18 113 MET A O 1
ATOM 1374 N N . PRO A 1 114 ? 42.153 58.884 14.040 1.00 14.64 114 PRO A N 1
ATOM 1375 C CA . PRO A 1 114 ? 42.352 59.114 12.616 1.00 13.22 114 PRO A CA 1
ATOM 1376 C C . PRO A 1 114 ? 43.415 60.160 12.304 1.00 16.41 114 PRO A C 1
ATOM 1377 O O . PRO A 1 114 ? 43.659 61.106 13.073 1.00 14.85 114 PRO A O 1
ATOM 1388 N N . GLY A 1 115 ? 44.065 59.925 11.176 1.00 14.48 115 GLY A N 1
ATOM 1389 C CA . GLY A 1 115 ? 45.073 60.800 10.646 1.00 14.28 115 GLY A CA 1
ATOM 1390 C C . GLY A 1 115 ? 46.464 60.341 11.003 1.00 16.00 115 GLY A C 1
ATOM 1391 O O . GLY A 1 115 ? 47.387 60.619 10.252 1.00 14.36 115 GLY A O 1
ATOM 1395 N N . LEU A 1 116 ? 46.627 59.685 12.154 1.00 13.60 116 LEU A N 1
ATOM 1396 C CA . LEU A 1 116 ? 47.946 59.236 12.585 1.00 20.07 116 LEU A CA 1
ATOM 1397 C C . LEU A 1 116 ? 48.313 57.913 11.970 1.00 23.56 116 LEU A C 1
ATOM 1398 O O . LEU A 1 116 ? 49.473 57.662 11.707 1.00 19.04 116 LEU A O 1
ATOM 1414 N N . VAL A 1 117 ? 47.308 57.080 11.725 1.00 14.54 117 VAL A N 1
ATOM 1415 C CA . VAL A 1 117 ? 47.500 55.822 11.045 1.00 15.84 117 VAL A CA 1
ATOM 1416 C C . VAL A 1 117 ? 46.724 55.916 9.754 1.00 19.60 117 VAL A C 1
ATOM 1417 O O . VAL A 1 117 ? 45.518 56.206 9.754 1.00 22.39 117 VAL A O 1
ATOM 1430 N N . VAL A 1 118 ? 47.406 55.685 8.645 1.00 17.33 118 VAL A N 1
ATOM 1431 C CA . VAL A 1 118 ? 46.785 55.828 7.343 1.00 16.89 118 VAL A CA 1
ATOM 1432 C C . VAL A 1 118 ? 46.772 54.548 6.519 1.00 22.27 118 VAL A C 1
ATOM 1433 O O . VAL A 1 118 ? 46.113 54.501 5.479 1.00 18.27 118 VAL A O 1
ATOM 1446 N N . SER A 1 119 ? 47.505 53.523 6.961 1.00 19.47 119 SER A N 1
ATOM 1447 C CA . SER A 1 119 ? 47.599 52.269 6.209 1.00 19.20 119 SER A CA 1
ATOM 1448 C C . SER A 1 119 ? 48.109 51.144 7.110 1.00 18.24 119 SER A C 1
ATOM 1449 O O . SER A 1 119 ? 48.719 51.404 8.164 1.00 15.17 119 SER A O 1
ATOM 1457 N N . TYR A 1 120 ? 47.867 49.892 6.709 1.00 16.28 120 TYR A N 1
ATOM 1458 C CA . TYR A 1 120 ? 48.337 48.773 7.516 1.00 17.78 120 TYR A CA 1
ATOM 1459 C C . TYR A 1 120 ? 49.857 48.766 7.571 1.00 13.21 120 TYR A C 1
ATOM 1460 O O . TYR A 1 120 ? 50.432 48.495 8.618 1.00 17.23 120 TYR A O 1
ATOM 1478 N N . GLU A 1 121 ? 50.485 49.016 6.421 1.00 15.70 121 GLU A N 1
ATOM 1479 C CA . GLU A 1 121 ? 51.944 48.971 6.308 1.00 18.62 121 GLU A CA 1
ATOM 1480 C C . GLU A 1 121 ? 52.544 49.958 7.312 1.00 16.70 121 GLU A C 1
ATOM 1481 O O . GLU A 1 121 ? 53.436 49.618 8.098 1.00 19.48 121 GLU A O 1
ATOM 1493 N N . GLN A 1 122 ? 52.011 51.174 7.329 1.00 17.73 122 GLN A N 1
ATOM 1494 C CA . GLN A 1 122 ? 52.506 52.186 8.263 1.00 19.12 122 GLN A CA 1
ATOM 1495 C C . GLN A 1 122 ? 52.209 51.805 9.706 1.00 17.16 122 GLN A C 1
ATOM 1496 O O . GLN A 1 122 ? 53.077 51.901 10.592 1.00 17.70 122 GLN A O 1
ATOM 1510 N N . ALA A 1 123 ? 50.991 51.330 9.962 1.00 14.86 123 ALA A N 1
ATOM 1511 C CA . ALA A 1 123 ? 50.602 50.968 11.315 1.00 16.97 123 ALA A CA 1
ATOM 1512 C C . ALA A 1 123 ? 51.484 49.873 11.896 1.00 16.44 123 ALA A C 1
ATOM 1513 O O . ALA A 1 123 ? 51.918 49.972 13.050 1.00 16.82 123 ALA A O 1
ATOM 1520 N N . TYR A 1 124 ? 51.740 48.825 11.120 1.00 16.56 124 TYR A N 1
ATOM 1521 C CA . TYR A 1 124 ? 52.577 47.745 11.617 1.00 17.50 124 TYR A CA 1
ATOM 1522 C C . TYR A 1 124 ? 54.054 48.190 11.711 1.00 16.79 124 TYR A C 1
ATOM 1523 O O . TYR A 1 124 ? 54.795 47.699 12.568 1.00 16.04 124 TYR A O 1
ATOM 1541 N N . SER A 1 125 ? 54.474 49.118 10.862 1.00 20.47 125 SER A N 1
ATOM 1542 C CA . SER A 1 125 ? 55.852 49.614 10.934 1.00 17.97 125 SER A CA 1
ATOM 1543 C C . SER A 1 125 ? 56.092 50.365 12.254 1.00 20.91 125 SER A C 1
ATOM 1544 O O . SER A 1 125 ? 57.233 50.572 12.657 1.00 19.14 125 SER A O 1
ATOM 1552 N N . TRP A 1 126 ? 55.030 50.799 12.926 1.00 16.99 126 TRP A N 1
ATOM 1553 C CA . TRP A 1 126 ? 55.210 51.489 14.192 1.00 13.59 126 TRP A CA 1
ATOM 1554 C C . TRP A 1 126 ? 55.917 50.634 15.238 1.00 15.83 126 TRP A C 1
ATOM 1555 O O . TRP A 1 126 ? 56.586 51.153 16.141 1.00 15.57 126 TRP A O 1
ATOM 1576 N N . LYS A 1 127 ? 55.726 49.321 15.160 1.00 14.36 127 LYS A N 1
ATOM 1577 C CA . LYS A 1 127 ? 56.019 48.472 16.297 1.00 15.99 127 LYS A CA 1
ATOM 1578 C C . LYS A 1 127 ? 57.372 48.747 16.906 1.00 16.09 127 LYS A C 1
ATOM 1579 O O . LYS A 1 127 ? 57.467 48.878 18.126 1.00 16.66 127 LYS A O 1
ATOM 1598 N N . THR A 1 128 ? 58.410 48.837 16.079 1.00 12.79 128 THR A N 1
ATOM 1599 C CA . THR A 1 128 ? 59.764 49.012 16.615 1.00 13.55 128 THR A CA 1
ATOM 1600 C C . THR A 1 128 ? 60.380 50.337 16.240 1.00 13.94 128 THR A C 1
ATOM 1601 O O . THR A 1 128 ? 61.548 50.570 16.489 1.00 15.13 128 THR A O 1
ATOM 1612 N N . LYS A 1 129 ? 59.591 51.207 15.628 1.00 13.45 129 LYS A N 1
ATOM 1613 C CA . LYS A 1 129 ? 59.961 52.604 15.485 1.00 13.75 129 LYS A CA 1
ATOM 1614 C C . LYS A 1 129 ? 59.804 53.272 16.844 1.00 13.50 129 LYS A C 1
ATOM 1615 O O . LYS A 1 129 ? 59.205 52.699 17.750 1.00 13.29 129 LYS A O 1
ATOM 1634 N N . PRO A 1 130 ? 60.325 54.487 17.009 1.00 13.90 130 PRO A N 1
ATOM 1635 C CA . PRO A 1 130 ? 60.224 55.106 18.339 1.00 13.84 130 PRO A CA 1
ATOM 1636 C C . PRO A 1 130 ? 58.829 55.156 18.933 1.00 12.98 130 PRO A C 1
ATOM 1637 O O . PRO A 1 130 ? 58.679 54.929 20.143 1.00 12.88 130 PRO A O 1
ATOM 1648 N N . VAL A 1 131 ? 57.821 55.412 18.115 1.00 13.19 131 VAL A N 1
ATOM 1649 C CA . VAL A 1 131 ? 56.462 55.508 18.629 1.00 14.54 131 VAL A CA 1
ATOM 1650 C C . VAL A 1 131 ? 56.023 54.180 19.215 1.00 16.53 131 VAL A C 1
ATOM 1651 O O . VAL A 1 131 ? 55.428 54.156 20.269 1.00 13.48 131 VAL A O 1
ATOM 1664 N N . GLY A 1 132 ? 56.345 53.065 18.560 1.00 14.07 132 GLY A N 1
ATOM 1665 C CA . GLY A 1 132 ? 55.930 51.757 19.075 1.00 12.23 132 GLY A CA 1
ATOM 1666 C C . GLY A 1 132 ? 56.697 51.333 20.319 1.00 11.41 132 GLY A C 1
ATOM 1667 O O . GLY A 1 132 ? 56.123 50.748 21.245 1.00 14.42 132 GLY A O 1
ATOM 1671 N N . ILE A 1 133 ? 57.992 51.611 20.349 1.00 13.48 133 ILE A N 1
ATOM 1672 C CA . ILE A 1 133 ? 58.782 51.303 21.529 1.00 13.45 133 ILE A CA 1
ATOM 1673 C C . ILE A 1 133 ? 58.227 52.112 22.691 1.00 17.12 133 ILE A C 1
ATOM 1674 O O . ILE A 1 133 ? 58.074 51.587 23.793 1.00 13.63 133 ILE A O 1
ATOM 1690 N N . GLU A 1 134 ? 57.897 53.375 22.444 1.00 15.26 134 GLU A N 1
ATOM 1691 C CA . GLU A 1 134 ? 57.385 54.210 23.515 1.00 15.91 134 GLU A CA 1
ATOM 1692 C C . GLU A 1 134 ? 56.056 53.678 24.046 1.00 14.13 134 GLU A C 1
ATOM 1693 O O . GLU A 1 134 ? 55.856 53.607 25.252 1.00 16.96 134 GLU A O 1
ATOM 1705 N N . LEU A 1 135 ? 55.163 53.294 23.146 1.00 12.56 135 LEU A N 1
ATOM 1706 C CA . LEU A 1 135 ? 53.865 52.806 23.542 1.00 16.34 135 LEU A CA 1
ATOM 1707 C C . LEU A 1 135 ? 54.034 51.519 24.330 1.00 14.87 135 LEU A C 1
ATOM 1708 O O . LEU A 1 135 ? 53.354 51.302 25.334 1.00 14.15 135 LEU A O 1
ATOM 1724 N N . THR A 1 136 ? 54.957 50.674 23.881 1.00 14.85 136 THR A N 1
ATOM 1725 C CA . THR A 1 136 ? 55.235 49.401 24.578 1.00 12.54 136 THR A CA 1
ATOM 1726 C C . THR A 1 136 ? 55.732 49.640 25.983 1.00 14.49 136 THR A C 1
ATOM 1727 O O . THR A 1 136 ? 55.349 48.938 26.923 1.00 16.27 136 THR A O 1
ATOM 1738 N N . ARG A 1 137 ? 56.605 50.632 26.132 1.00 14.26 137 ARG A N 1
ATOM 1739 C CA . ARG A 1 137 ? 57.167 50.941 27.421 1.00 13.54 137 ARG A CA 1
ATOM 1740 C C . ARG A 1 137 ? 56.146 51.587 28.360 1.00 15.29 137 ARG A C 1
ATOM 1741 O O . ARG A 1 137 ? 56.165 51.298 29.564 1.00 18.11 137 ARG A O 1
ATOM 1762 N N . VAL A 1 138 ? 55.257 52.419 27.830 1.00 16.67 138 VAL A N 1
ATOM 1763 C CA . VAL A 1 138 ? 54.164 52.970 28.631 1.00 15.24 138 VAL A CA 1
ATOM 1764 C C . VAL A 1 138 ? 53.304 51.815 29.184 1.00 16.30 138 VAL A C 1
ATOM 1765 O O . VAL A 1 138 ? 53.001 51.761 30.350 1.00 16.39 138 VAL A O 1
ATOM 1778 N N . LEU A 1 139 ? 52.933 50.880 28.328 1.00 13.36 139 LEU A N 1
ATOM 1779 C CA . LEU A 1 139 ? 52.167 49.743 28.778 1.00 13.21 139 LEU A CA 1
ATOM 1780 C C . LEU A 1 139 ? 52.910 48.947 29.834 1.00 16.28 139 LEU A C 1
ATOM 1781 O O . LEU A 1 139 ? 52.310 48.491 30.793 1.00 16.07 139 LEU A O 1
ATOM 1797 N N . GLN A 1 140 ? 54.218 48.780 29.664 1.00 14.94 140 GLN A N 1
ATOM 1798 C CA . GLN A 1 140 ? 55.000 48.063 30.660 1.00 14.95 140 GLN A CA 1
ATOM 1799 C C . GLN A 1 140 ? 54.950 48.752 32.012 1.00 16.41 140 GLN A C 1
ATOM 1800 O O . GLN A 1 140 ? 54.824 48.080 33.040 1.00 18.97 140 GLN A O 1
ATOM 1814 N N . GLU A 1 141 ? 55.033 50.083 32.014 1.00 16.54 141 GLU A N 1
ATOM 1815 C CA . GLU A 1 141 ? 55.023 50.824 33.279 1.00 17.63 141 GLU A CA 1
ATOM 1816 C C . GLU A 1 141 ? 53.684 50.688 33.986 1.00 18.06 141 GLU A C 1
ATOM 1817 O O . GLU A 1 141 ? 53.611 50.854 35.213 1.00 18.69 141 GLU A O 1
ATOM 1829 N N . LYS A 1 142 ? 52.647 50.362 33.211 1.00 17.14 142 LYS A N 1
ATOM 1830 C CA . LYS A 1 142 ? 51.305 50.164 33.740 1.00 14.44 142 LYS A CA 1
ATOM 1831 C C . LYS A 1 142 ? 50.957 48.691 34.003 1.00 18.83 142 LYS A C 1
ATOM 1832 O O . LYS A 1 142 ? 49.825 48.373 34.366 1.00 18.07 142 LYS A O 1
ATOM 1851 N N . GLY A 1 143 ? 51.918 47.798 33.801 1.00 21.15 143 GLY A N 1
ATOM 1852 C CA . GLY A 1 143 ? 51.759 46.409 34.180 1.00 19.29 143 GLY A CA 1
ATOM 1853 C C . GLY A 1 143 ? 51.249 45.517 33.076 1.00 15.92 143 GLY A C 1
ATOM 1854 O O . GLY A 1 143 ? 50.711 44.443 33.345 1.00 18.12 143 GLY A O 1
ATOM 1858 N N . ILE A 1 144 ? 51.458 45.927 31.832 1.00 15.04 144 ILE A N 1
ATOM 1859 C CA . ILE A 1 144 ? 50.991 45.170 30.694 1.00 14.09 144 ILE A CA 1
ATOM 1860 C C . ILE A 1 144 ? 52.112 44.926 29.706 1.00 17.59 144 ILE A C 1
ATOM 1861 O O . ILE A 1 144 ? 52.841 45.863 29.361 1.00 16.82 144 ILE A O 1
ATOM 1877 N N . VAL A 1 145 ? 52.225 43.685 29.223 1.00 16.86 145 VAL A N 1
ATOM 1878 C CA . VAL A 1 145 ? 53.123 43.384 28.101 1.00 14.29 145 VAL A CA 1
ATOM 1879 C C . VAL A 1 145 ? 52.332 43.189 26.832 1.00 14.19 145 VAL A C 1
ATOM 1880 O O . VAL A 1 145 ? 51.273 42.553 26.827 1.00 17.17 145 VAL A O 1
ATOM 1893 N N . LEU A 1 146 ? 52.853 43.749 25.744 1.00 14.02 146 LEU A N 1
ATOM 1894 C CA . LEU A 1 146 ? 52.242 43.588 24.420 1.00 13.27 146 LEU A CA 1
ATOM 1895 C C . LEU A 1 146 ? 52.742 42.295 23.771 1.00 14.98 146 LEU A C 1
ATOM 1896 O O . LEU A 1 146 ? 53.939 42.132 23.534 1.00 18.88 146 LEU A O 1
ATOM 1912 N N . ILE A 1 147 ? 51.828 41.375 23.486 1.00 12.85 147 ILE A N 1
ATOM 1913 C CA . ILE A 1 147 ? 52.198 40.068 22.930 1.00 13.50 147 ILE A CA 1
ATOM 1914 C C . ILE A 1 147 ? 52.085 40.073 21.391 1.00 13.92 147 ILE A C 1
ATOM 1915 O O . ILE A 1 147 ? 52.992 39.628 20.704 1.00 13.97 147 ILE A O 1
ATOM 1931 N N . SER A 1 148 ? 50.970 40.567 20.864 1.00 14.63 148 SER A N 1
ATOM 1932 C CA . SER A 1 148 ? 50.777 40.691 19.415 1.00 14.46 148 SER A CA 1
ATOM 1933 C C . SER A 1 148 ? 50.191 42.039 19.075 1.00 16.14 148 SER A C 1
ATOM 1934 O O . SER A 1 148 ? 49.141 42.409 19.592 1.00 15.48 148 SER A O 1
ATOM 1942 N N . TRP A 1 149 ? 50.864 42.745 18.165 1.00 13.13 149 TRP A N 1
ATOM 1943 C CA . TRP A 1 149 ? 50.319 43.935 17.500 1.00 14.28 149 TRP A CA 1
ATOM 1944 C C . TRP A 1 149 ? 49.222 43.537 16.528 1.00 20.41 149 TRP A C 1
ATOM 1945 O O . TRP A 1 149 ? 49.399 42.665 15.664 1.00 20.22 149 TRP A O 1
ATOM 1966 N N . ILE A 1 150 ? 48.084 44.200 16.645 1.00 16.28 150 ILE A N 1
ATOM 1967 C CA . ILE A 1 150 ? 46.980 43.951 15.753 1.00 12.78 150 ILE A CA 1
ATOM 1968 C C . ILE A 1 150 ? 46.320 45.285 15.451 1.00 17.19 150 ILE A C 1
ATOM 1969 O O . ILE A 1 150 ? 45.875 45.982 16.375 1.00 12.99 150 ILE A O 1
ATOM 1985 N N . TRP A 1 151 ? 46.302 45.653 14.169 1.00 13.33 151 TRP A N 1
ATOM 1986 C CA . TRP A 1 151 ? 45.587 46.847 13.714 1.00 13.34 151 TRP A CA 1
ATOM 1987 C C . TRP A 1 151 ? 44.454 46.456 12.778 1.00 14.79 151 TRP A C 1
ATOM 1988 O O . TRP A 1 151 ? 44.594 45.547 11.999 1.00 14.14 151 TRP A O 1
ATOM 2009 N N . GLN A 1 152 ? 43.332 47.170 12.843 1.00 14.72 152 GLN A N 1
ATOM 2010 C CA . GLN A 1 152 ? 42.168 46.824 12.025 1.00 11.65 152 GLN A CA 1
ATOM 2011 C C . GLN A 1 152 ? 41.516 48.059 11.422 1.00 14.31 152 GLN A C 1
ATOM 2012 O O . GLN A 1 152 ? 41.168 48.990 12.143 1.00 14.27 152 GLN A O 1
ATOM 2026 N N . ALA A 1 153 ? 41.316 48.038 10.112 1.00 11.27 153 ALA A N 1
ATOM 2027 C CA . ALA A 1 153 ? 40.573 49.104 9.437 1.00 15.07 153 ALA A CA 1
ATOM 2028 C C . ALA A 1 153 ? 39.088 48.909 9.702 1.00 14.87 153 ALA A C 1
ATOM 2029 O O . ALA A 1 153 ? 38.627 47.789 9.938 1.00 13.97 153 ALA A O 1
ATOM 2036 N N . GLY A 1 154 ? 38.342 49.998 9.656 1.00 13.64 154 GLY A N 1
ATOM 2037 C CA . GLY A 1 154 ? 36.928 49.965 9.926 1.00 12.79 154 GLY A CA 1
ATOM 2038 C C . GLY A 1 154 ? 36.059 50.593 8.865 1.00 17.48 154 GLY A C 1
ATOM 2039 O O . GLY A 1 154 ? 36.394 50.585 7.679 1.00 14.53 154 GLY A O 1
ATOM 2043 N N . GLY A 1 155 ? 34.924 51.112 9.310 1.00 14.46 155 GLY A N 1
ATOM 2044 C CA . GLY A 1 155 ? 33.880 51.605 8.431 1.00 17.36 155 GLY A CA 1
ATOM 2045 C C . GLY A 1 155 ? 32.698 52.068 9.256 1.00 16.43 155 GLY A C 1
ATOM 2046 O O . GLY A 1 155 ? 32.820 52.286 10.458 1.00 17.41 155 GLY A O 1
ATOM 2050 N N . VAL A 1 156 ? 31.552 52.232 8.612 1.00 14.95 156 VAL A N 1
ATOM 2051 C CA . VAL A 1 156 ? 30.361 52.726 9.295 1.00 17.45 156 VAL A CA 1
ATOM 2052 C C . VAL A 1 156 ? 29.128 51.984 8.821 1.00 20.31 156 VAL A C 1
ATOM 2053 O O . VAL A 1 156 ? 28.846 51.947 7.619 1.00 20.75 156 VAL A O 1
ATOM 2066 N N . ALA A 1 157 ? 28.389 51.404 9.762 1.00 16.89 157 ALA A N 1
ATOM 2067 C CA . ALA A 1 157 ? 27.065 50.856 9.484 1.00 20.48 157 ALA A CA 1
ATOM 2068 C C . ALA A 1 157 ? 26.017 51.863 9.945 1.00 19.79 157 ALA A C 1
ATOM 2069 O O . ALA A 1 157 ? 26.100 52.402 11.053 1.00 22.14 157 ALA A O 1
ATOM 2076 N N . SER A 1 158 ? 25.035 52.112 9.093 1.00 19.99 158 SER A N 1
ATOM 2077 C CA . SER A 1 158 ? 24.041 53.152 9.357 1.00 20.73 158 SER A CA 1
ATOM 2078 C C . SER A 1 158 ? 22.643 52.606 9.249 1.00 25.69 158 SER A C 1
ATOM 2079 O O . SER A 1 158 ? 22.353 51.782 8.387 1.00 27.48 158 SER A O 1
ATOM 2087 N N . ARG A 1 159 ? 21.762 53.097 10.106 1.00 22.34 159 ARG A N 1
ATOM 2088 C CA . ARG A 1 159 ? 20.365 52.672 10.064 1.00 24.19 159 ARG A CA 1
ATOM 2089 C C . ARG A 1 159 ? 19.601 53.420 8.975 1.00 32.31 159 ARG A C 1
ATOM 2090 O O . ARG A 1 159 ? 18.472 53.062 8.655 1.00 33.66 159 ARG A O 1
ATOM 2111 N N . GLY A 1 160 ? 20.224 54.442 8.395 1.00 29.42 160 GLY A N 1
ATOM 2112 C CA . GLY A 1 160 ? 19.607 55.195 7.310 1.00 28.42 160 GLY A CA 1
ATOM 2113 C C . GLY A 1 160 ? 20.513 55.278 6.100 1.00 28.98 160 GLY A C 1
ATOM 2114 O O . GLY A 1 160 ? 20.908 54.253 5.547 1.00 36.30 160 GLY A O 1
ATOM 2118 N N . LYS A 1 161 ? 20.841 56.493 5.685 1.00 35.33 161 LYS A N 1
ATOM 2119 C CA . LYS A 1 161 ? 21.715 56.697 4.533 1.00 41.19 161 LYS A CA 1
ATOM 2120 C C . LYS A 1 161 ? 23.171 56.381 4.886 1.00 31.17 161 LYS A C 1
ATOM 2121 O O . LYS A 1 161 ? 23.570 56.496 6.052 1.00 27.40 161 LYS A O 1
ATOM 2140 N N . PRO A 1 162 ? 23.984 55.989 3.885 1.00 30.00 162 PRO A N 1
ATOM 2141 C CA . PRO A 1 162 ? 25.394 55.743 4.226 1.00 20.43 162 PRO A CA 1
ATOM 2142 C C . PRO A 1 162 ? 26.018 56.986 4.842 1.00 24.60 162 PRO A C 1
ATOM 2143 O O . PRO A 1 162 ? 25.697 58.102 4.440 1.00 26.43 162 PRO A O 1
ATOM 2154 N N . VAL A 1 163 ? 26.853 56.792 5.850 1.00 18.16 163 VAL A N 1
ATOM 2155 C CA . VAL A 1 163 ? 27.666 57.873 6.387 1.00 18.43 163 VAL A CA 1
ATOM 2156 C C . VAL A 1 163 ? 29.017 57.832 5.698 1.00 16.47 163 VAL A C 1
ATOM 2157 O O . VAL A 1 163 ? 29.845 56.964 5.979 1.00 17.28 163 VAL A O 1
ATOM 2170 N N . VAL A 1 164 ? 29.228 58.776 4.779 1.00 17.60 164 VAL A N 1
ATOM 2171 C CA . VAL A 1 164 ? 30.416 58.813 3.952 1.00 16.89 164 VAL A CA 1
ATOM 2172 C C . VAL A 1 164 ? 31.266 60.043 4.282 1.00 15.84 164 VAL A C 1
ATOM 2173 O O . VAL A 1 164 ? 32.390 59.925 4.775 1.00 17.70 164 VAL A O 1
ATOM 2186 N N . GLU A 1 165 ? 30.713 61.213 3.997 1.00 18.47 165 GLU A N 1
ATOM 2187 C CA . GLU A 1 165 ? 31.390 62.467 4.257 1.00 21.52 165 GLU A CA 1
ATOM 2188 C C . GLU A 1 165 ? 31.171 62.860 5.698 1.00 22.12 165 GLU A C 1
ATOM 2189 O O . GLU A 1 165 ? 30.154 62.506 6.283 1.00 17.90 165 GLU A O 1
ATOM 2201 N N . PRO A 1 166 ? 32.093 63.652 6.261 1.00 18.19 166 PRO A N 1
ATOM 2202 C CA . PRO A 1 166 ? 31.843 64.115 7.627 1.00 20.07 166 PRO A CA 1
ATOM 2203 C C . PRO A 1 166 ? 30.488 64.831 7.759 1.00 18.11 166 PRO A C 1
ATOM 2204 O O . PRO A 1 166 ? 29.843 64.669 8.791 1.00 20.59 166 PRO A O 1
ATOM 2215 N N . GLU A 1 167 ? 30.074 65.607 6.755 1.00 17.76 167 GLU A N 1
ATOM 2216 C CA . GLU A 1 167 ? 28.812 66.349 6.856 1.00 20.87 167 GLU A CA 1
ATOM 2217 C C . GLU A 1 167 ? 27.626 65.383 6.990 1.00 23.33 167 GLU A C 1
ATOM 2218 O O . GLU A 1 167 ? 26.571 65.762 7.484 1.00 20.81 167 GLU A O 1
ATOM 2230 N N . ASP A 1 168 ? 27.795 64.151 6.525 1.00 21.82 168 ASP A N 1
ATOM 2231 C CA . ASP A 1 168 ? 26.741 63.138 6.628 1.00 25.56 168 ASP A CA 1
ATOM 2232 C C . ASP A 1 168 ? 26.448 62.809 8.089 1.00 27.10 168 ASP A C 1
ATOM 2233 O O . ASP A 1 168 ? 25.343 62.368 8.427 1.00 24.67 168 ASP A O 1
ATOM 2242 N N . ALA A 1 169 ? 27.434 63.011 8.955 1.00 19.30 169 ALA A N 1
ATOM 2243 C CA . ALA A 1 169 ? 27.238 62.737 10.380 1.00 21.67 169 ALA A CA 1
ATOM 2244 C C . ALA A 1 169 ? 26.435 63.808 11.140 1.00 25.27 169 ALA A C 1
ATOM 2245 O O . ALA A 1 169 ? 25.987 63.569 12.264 1.00 21.92 169 ALA A O 1
ATOM 2252 N N . LYS A 1 170 ? 26.241 64.983 10.546 1.00 25.97 170 LYS A N 1
ATOM 2253 C CA . LYS A 1 170 ? 25.620 66.078 11.281 1.00 24.95 170 LYS A CA 1
ATOM 2254 C C . LYS A 1 170 ? 24.189 65.720 11.672 1.00 29.77 170 LYS A C 1
ATOM 2255 O O . LYS A 1 170 ? 23.407 65.291 10.842 1.00 25.83 170 LYS A O 1
ATOM 2274 N N . GLY A 1 171 ? 23.856 65.896 12.945 1.00 28.40 171 GLY A N 1
ATOM 2275 C CA . GLY A 1 171 ? 22.511 65.623 13.428 1.00 28.51 171 GLY A CA 1
ATOM 2276 C C . GLY A 1 171 ? 22.245 64.163 13.755 1.00 23.74 171 GLY A C 1
ATOM 2277 O O . GLY A 1 171 ? 21.167 63.813 14.241 1.00 27.52 171 GLY A O 1
ATOM 2281 N N . MET A 1 172 ? 23.217 63.302 13.491 1.00 24.85 172 MET A N 1
ATOM 2282 C CA . MET A 1 172 ? 23.054 61.884 13.763 1.00 26.88 172 MET A CA 1
ATOM 2283 C C . MET A 1 172 ? 23.705 61.511 15.102 1.00 25.41 172 MET A C 1
ATOM 2284 O O . MET A 1 172 ? 24.587 62.211 15.606 1.00 28.40 172 MET A O 1
ATOM 2298 N N . LYS A 1 173 ? 23.259 60.399 15.668 1.00 23.66 173 LYS A N 1
ATOM 2299 C CA . LYS A 1 173 ? 23.862 59.845 16.874 1.00 25.40 173 LYS A CA 1
ATOM 2300 C C . LYS A 1 173 ? 24.706 58.660 16.479 1.00 22.20 173 LYS A C 1
ATOM 2301 O O . LYS A 1 173 ? 24.193 57.647 15.991 1.00 21.55 173 LYS A O 1
ATOM 2320 N N . ILE A 1 174 ? 26.001 58.772 16.719 1.00 20.44 174 ILE A N 1
ATOM 2321 C CA . ILE A 1 174 ? 26.934 57.818 16.166 1.00 19.64 174 ILE A CA 1
ATOM 2322 C C . ILE A 1 174 ? 27.914 57.329 17.222 1.00 18.79 174 ILE A C 1
ATOM 2323 O O . ILE A 1 174 ? 28.468 58.120 17.975 1.00 18.62 174 ILE A O 1
ATOM 2339 N N . ARG A 1 175 ? 28.102 56.015 17.260 1.00 15.74 175 ARG A N 1
ATOM 2340 C CA . ARG A 1 175 ? 29.171 55.382 18.035 1.00 15.31 175 ARG A CA 1
ATOM 2341 C C . ARG A 1 175 ? 30.476 55.399 17.259 1.00 17.60 175 ARG A C 1
ATOM 2342 O O . ARG A 1 175 ? 30.631 54.673 16.279 1.00 17.03 175 ARG A O 1
ATOM 2363 N N . GLY A 1 176 ? 31.416 56.230 17.689 1.00 15.18 176 GLY A N 1
ATOM 2364 C CA . GLY A 1 176 ? 32.697 56.333 17.010 1.00 16.13 176 GLY A CA 1
ATOM 2365 C C . GLY A 1 176 ? 33.702 55.262 17.435 1.00 17.01 176 GLY A C 1
ATOM 2366 O O . GLY A 1 176 ? 34.502 54.798 16.625 1.00 14.67 176 GLY A O 1
ATOM 2370 N N . GLY A 1 177 ? 33.682 54.907 18.714 1.00 14.91 177 GLY A N 1
ATOM 2371 C CA . GLY A 1 177 ? 34.531 53.852 19.243 1.00 17.28 177 GLY A CA 1
ATOM 2372 C C . GLY A 1 177 ? 35.663 54.297 20.147 1.00 19.09 177 GLY A C 1
ATOM 2373 O O . GLY A 1 177 ? 36.305 53.462 20.760 1.00 12.89 177 GLY A O 1
ATOM 2377 N N . SER A 1 178 ? 35.986 55.589 20.170 1.00 13.58 178 SER A N 1
ATOM 2378 C CA . SER A 1 178 ? 36.985 56.065 21.110 1.00 16.50 178 SER A CA 1
ATOM 2379 C C . SER A 1 178 ? 36.778 57.549 21.344 1.00 14.76 178 SER A C 1
ATOM 2380 O O . SER A 1 178 ? 36.039 58.219 20.621 1.00 12.53 178 SER A O 1
ATOM 2388 N N . ARG A 1 179 ? 37.420 58.055 22.386 1.00 14.76 179 ARG A N 1
ATOM 2389 C CA . ARG A 1 179 ? 37.328 59.474 22.699 1.00 18.02 179 ARG A CA 1
ATOM 2390 C C . ARG A 1 179 ? 37.696 60.315 21.486 1.00 17.12 179 ARG A C 1
ATOM 2391 O O . ARG A 1 179 ? 37.017 61.303 21.172 1.00 15.13 179 ARG A O 1
ATOM 2412 N N . GLU A 1 180 ? 38.770 59.950 20.78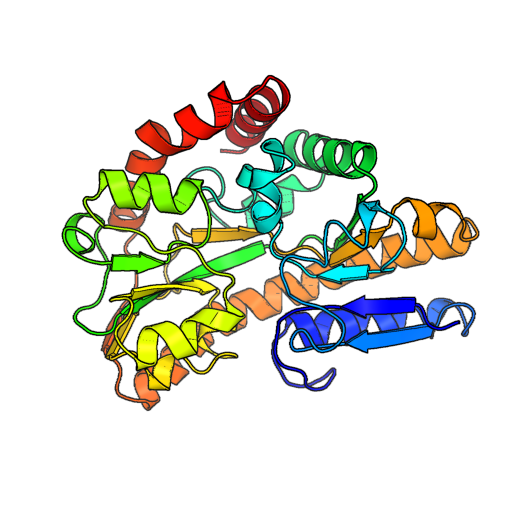8 1.00 14.51 180 GLU A N 1
ATOM 2413 C CA . GLU A 1 180 ? 39.235 60.810 19.712 1.00 14.15 180 GLU A CA 1
ATOM 2414 C C . GLU A 1 180 ? 38.385 60.705 18.438 1.00 14.17 180 GLU A C 1
ATOM 2415 O O . GLU A 1 180 ? 38.137 61.716 17.757 1.00 14.68 180 GLU A O 1
ATOM 2427 N N . MET A 1 181 ? 37.878 59.512 18.128 1.00 13.78 181 MET A N 1
ATOM 2428 C CA . MET A 1 181 ? 36.937 59.407 17.014 1.00 14.47 181 MET A CA 1
ATOM 2429 C C . MET A 1 181 ? 35.707 60.242 17.351 1.00 14.82 181 MET A C 1
ATOM 2430 O O . MET A 1 181 ? 35.108 60.876 16.494 1.00 14.59 181 MET A O 1
ATOM 2444 N N . ASP A 1 182 ? 35.323 60.221 18.621 1.00 16.05 182 ASP A N 1
ATOM 2445 C CA . ASP A 1 182 ? 34.122 60.930 19.062 1.00 15.04 182 ASP A CA 1
ATOM 2446 C C . ASP A 1 182 ? 34.291 62.441 19.018 1.00 18.40 182 ASP A C 1
ATOM 2447 O O . ASP A 1 182 ? 33.357 63.166 18.655 1.00 17.05 182 ASP A O 1
ATOM 2456 N N . MET A 1 183 ? 35.484 62.927 19.319 1.00 14.85 183 MET A N 1
ATOM 2457 C CA . MET A 1 183 ? 35.740 64.369 19.205 1.00 15.88 183 MET A CA 1
ATOM 2458 C C . MET A 1 183 ? 35.647 64.804 17.745 1.00 17.77 183 MET A C 1
ATOM 2459 O O . MET A 1 183 ? 35.166 65.892 17.441 1.00 17.24 183 MET A O 1
ATOM 2473 N N . ILE A 1 184 ? 36.108 63.944 16.836 1.00 16.41 184 ILE A N 1
ATOM 2474 C CA . ILE A 1 184 ? 35.979 64.240 15.422 1.00 13.34 184 ILE A CA 1
ATOM 2475 C C . ILE A 1 184 ? 34.496 64.325 15.035 1.00 17.56 184 ILE A C 1
ATOM 2476 O O . ILE A 1 184 ? 34.068 65.264 14.349 1.00 18.64 184 ILE A O 1
ATOM 2492 N N . LEU A 1 185 ? 33.718 63.346 15.481 1.00 16.98 185 LEU A N 1
ATOM 2493 C CA . LEU A 1 185 ? 32.280 63.328 15.226 1.00 16.55 185 LEU A CA 1
ATOM 2494 C C . LEU A 1 185 ? 31.556 64.545 15.788 1.00 21.37 185 LEU A C 1
ATOM 2495 O O . LEU A 1 185 ? 30.682 65.116 15.139 1.00 19.06 185 LEU A O 1
ATOM 2511 N N . LYS A 1 186 ? 31.911 64.966 16.992 1.00 16.54 186 LYS A N 1
ATOM 2512 C CA . LYS A 1 186 ? 31.335 66.204 17.520 1.00 16.69 186 LYS A CA 1
ATOM 2513 C C . LYS A 1 186 ? 31.650 67.415 16.675 1.00 19.57 186 LYS A C 1
ATOM 2514 O O . LYS A 1 186 ? 30.786 68.284 16.466 1.00 21.03 186 LYS A O 1
ATOM 2533 N N . ASP A 1 187 ? 32.880 67.496 16.175 1.00 19.17 187 ASP A N 1
ATOM 2534 C CA . ASP A 1 187 ? 33.235 68.593 15.293 1.00 17.90 187 ASP A CA 1
ATOM 2535 C C . ASP A 1 187 ? 32.387 68.540 14.012 1.00 19.95 187 ASP A C 1
ATOM 2536 O O . ASP A 1 187 ? 31.991 69.584 13.473 1.00 21.02 187 ASP A O 1
ATOM 2545 N N . ALA A 1 188 ? 32.050 67.336 13.565 1.00 18.80 188 ALA A N 1
ATOM 2546 C CA . ALA A 1 188 ? 31.188 67.174 12.390 1.00 21.57 188 ALA A CA 1
ATOM 2547 C C . ALA A 1 188 ? 29.708 67.389 12.683 1.00 25.26 188 ALA A C 1
ATOM 2548 O O . ALA A 1 188 ? 28.882 67.333 11.770 1.00 26.47 188 ALA A O 1
ATOM 2555 N N . GLY A 1 189 ? 29.362 67.592 13.951 1.00 22.56 189 GLY A N 1
ATOM 2556 C CA . GLY A 1 189 ? 27.998 67.914 14.330 1.00 25.04 189 GLY A CA 1
ATOM 2557 C C . GLY A 1 189 ? 27.144 66.720 14.728 1.00 21.58 189 GLY A C 1
ATOM 2558 O O . GLY A 1 189 ? 25.915 66.833 14.835 1.00 20.02 189 GLY A O 1
ATOM 2562 N N . ALA A 1 190 ? 27.776 65.579 14.951 1.00 20.76 190 ALA A N 1
ATOM 2563 C CA . ALA A 1 190 ? 27.059 64.411 15.468 1.00 21.68 190 ALA A CA 1
ATOM 2564 C C . ALA A 1 190 ? 27.017 64.434 16.987 1.00 29.15 190 ALA A C 1
ATOM 2565 O O . ALA A 1 190 ? 27.868 65.043 17.635 1.00 24.33 190 ALA A O 1
ATOM 2572 N N . ALA A 1 191 ? 26.015 63.771 17.545 1.00 25.54 191 ALA A N 1
ATOM 2573 C CA . ALA A 1 191 ? 26.028 63.385 18.951 1.00 22.92 191 ALA A CA 1
ATOM 2574 C C . ALA A 1 191 ? 26.698 62.038 18.984 1.00 21.20 191 ALA A C 1
ATOM 2575 O O . ALA A 1 191 ? 26.674 61.309 18.001 1.00 25.19 191 ALA A O 1
ATOM 2582 N N . VAL A 1 192 ? 27.292 61.692 20.114 1.00 17.81 192 VAL A N 1
ATOM 2583 C CA . VAL A 1 192 ? 28.026 60.443 20.191 1.00 17.36 192 VAL A CA 1
ATOM 2584 C C . VAL A 1 192 ? 27.520 59.550 21.277 1.00 17.37 192 VAL A C 1
ATOM 2585 O O . VAL A 1 192 ? 26.893 59.990 22.241 1.00 18.24 192 VAL A O 1
ATOM 2598 N N . VAL A 1 193 ? 27.738 58.263 21.066 1.00 19.78 193 VAL A N 1
ATOM 2599 C CA . VAL A 1 193 ? 27.422 57.246 22.050 1.00 22.75 193 VAL A CA 1
ATOM 2600 C C . VAL A 1 193 ? 28.672 56.438 22.312 1.00 20.94 193 VAL A C 1
ATOM 2601 O O . VAL A 1 193 ? 29.368 56.058 21.377 1.00 19.40 193 VAL A O 1
ATOM 2614 N N . SER A 1 194 ? 28.959 56.179 23.588 1.00 19.21 194 SER A N 1
ATOM 2615 C CA . SER A 1 194 ? 30.113 55.378 23.955 1.00 20.51 194 SER A CA 1
ATOM 2616 C C . SER A 1 194 ? 29.721 53.999 24.463 1.00 21.37 194 SER A C 1
ATOM 2617 O O . SER A 1 194 ? 28.956 53.861 25.411 1.00 21.69 194 SER A O 1
ATOM 2625 N N . LEU A 1 195 ? 30.242 52.971 23.817 1.00 17.25 195 LEU A N 1
ATOM 2626 C CA . LEU A 1 195 ? 30.041 51.616 24.336 1.00 16.07 195 LEU A CA 1
ATOM 2627 C C . LEU A 1 195 ? 31.041 50.674 23.671 1.00 16.19 195 LEU A C 1
ATOM 2628 O O . LEU A 1 195 ? 31.537 50.954 22.603 1.00 17.92 195 LEU A O 1
ATOM 2644 N N . PRO A 1 196 ? 31.361 49.565 24.334 1.00 16.37 196 PRO A N 1
ATOM 2645 C CA . PRO A 1 196 ? 32.233 48.572 23.693 1.00 14.25 196 PRO A CA 1
ATOM 2646 C C . PRO A 1 196 ? 31.527 47.947 22.500 1.00 16.00 196 PRO A C 1
ATOM 2647 O O . PRO A 1 196 ? 30.297 47.948 22.463 1.00 18.37 196 PRO A O 1
ATOM 2658 N N . SER A 1 197 ? 32.266 47.382 21.553 1.00 16.25 197 SER A N 1
ATOM 2659 C CA . SER A 1 197 ? 31.614 47.009 20.303 1.00 14.40 197 SER A CA 1
ATOM 2660 C C . SER A 1 197 ? 30.645 45.840 20.467 1.00 15.03 197 SER A C 1
ATOM 2661 O O . SER A 1 197 ? 29.746 45.688 19.659 1.00 16.65 197 SER A O 1
ATOM 2669 N N . ASN A 1 198 ? 30.821 45.014 21.495 1.00 15.35 198 ASN A N 1
ATOM 2670 C CA . ASN A 1 198 ? 29.868 43.906 21.727 1.00 18.37 198 ASN A CA 1
ATOM 2671 C C . ASN A 1 198 ? 28.479 44.383 22.138 1.00 22.24 198 ASN A C 1
ATOM 2672 O O . ASN A 1 198 ? 27.527 43.588 22.221 1.00 21.42 198 ASN A O 1
ATOM 2683 N N . GLU A 1 199 ? 28.345 45.684 22.386 1.00 19.57 199 GLU A N 1
ATOM 2684 C CA . GLU A 1 199 ? 27.053 46.232 22.763 1.00 18.98 199 GLU A CA 1
ATOM 2685 C C . GLU A 1 199 ? 26.402 47.024 21.625 1.00 18.53 199 GLU A C 1
ATOM 2686 O O . GLU A 1 199 ? 25.312 47.539 21.796 1.00 22.68 199 GLU A O 1
ATOM 2698 N N . ILE A 1 200 ? 27.061 47.117 20.473 1.00 21.17 200 ILE A N 1
ATOM 2699 C CA . ILE A 1 200 ? 26.511 47.855 19.345 1.00 23.09 200 ILE A CA 1
ATOM 2700 C C . ILE A 1 200 ? 25.183 47.284 18.821 1.00 23.35 200 ILE A C 1
ATOM 2701 O O . ILE A 1 200 ? 24.219 48.017 18.558 1.00 21.98 200 ILE A O 1
ATOM 2717 N N . TYR A 1 201 ? 25.130 45.977 18.648 1.00 22.81 201 TYR A N 1
ATOM 2718 C CA . TYR A 1 201 ? 23.979 45.369 18.021 1.00 20.84 201 TYR A CA 1
ATOM 2719 C C . TYR A 1 201 ? 22.706 45.790 18.745 1.00 24.37 201 TYR A C 1
ATOM 2720 O O . TYR A 1 201 ? 21.756 46.288 18.127 1.00 27.84 201 TYR A O 1
ATOM 2738 N N . ALA A 1 202 ? 22.685 45.620 20.064 1.00 23.26 202 ALA A N 1
ATOM 2739 C CA . ALA A 1 202 ? 21.453 45.867 20.822 1.00 25.08 202 ALA A CA 1
ATOM 2740 C C . ALA A 1 202 ? 21.023 47.341 20.730 1.00 27.39 202 ALA A C 1
ATOM 2741 O O . ALA A 1 202 ? 19.825 47.658 20.657 1.00 26.93 202 ALA A O 1
ATOM 2748 N N . ALA A 1 203 ? 22.008 48.234 20.720 1.00 26.93 203 ALA A N 1
ATOM 2749 C CA . ALA A 1 203 ? 21.747 49.666 20.634 1.00 26.15 203 ALA A CA 1
ATOM 2750 C C . ALA A 1 203 ? 21.206 50.058 19.248 1.00 30.63 203 ALA A C 1
ATOM 2751 O O . ALA A 1 203 ? 20.306 50.900 19.134 1.00 31.69 203 ALA A O 1
ATOM 2758 N N . MET A 1 204 ? 21.741 49.447 18.194 1.00 23.34 204 MET A N 1
ATOM 2759 C CA . MET A 1 204 ? 21.251 49.733 16.842 1.00 23.21 204 MET A CA 1
ATOM 2760 C C . MET A 1 204 ? 19.825 49.200 16.687 1.00 28.25 204 MET A C 1
ATOM 2761 O O . MET A 1 204 ? 18.955 49.847 16.093 1.00 32.08 204 MET A O 1
ATOM 2775 N N . GLN A 1 205 ? 19.588 48.014 17.227 1.00 29.62 205 GLN A N 1
ATOM 2776 C CA . GLN A 1 205 ? 18.289 47.347 17.077 1.00 30.53 205 GLN A CA 1
ATOM 2777 C C . GLN A 1 205 ? 17.153 48.160 17.667 1.00 37.36 205 GLN A C 1
ATOM 2778 O O . GLN A 1 205 ? 16.068 48.228 17.088 1.00 36.27 205 GLN A O 1
ATOM 2792 N N . THR A 1 206 ? 17.400 48.768 18.824 1.00 34.23 206 THR A N 1
ATOM 2793 C CA . THR A 1 206 ? 16.388 49.568 19.514 1.00 38.29 206 THR A CA 1
ATOM 2794 C C . THR A 1 206 ? 16.340 51.030 19.060 1.00 41.22 206 THR A C 1
ATOM 2795 O O . THR A 1 206 ? 15.529 51.812 19.556 1.00 38.67 206 THR A O 1
ATOM 2806 N N . GLY A 1 207 ? 17.197 51.404 18.118 1.00 36.49 207 GLY A N 1
ATOM 2807 C CA . GLY A 1 207 ? 17.226 52.770 17.632 1.00 40.63 207 GLY A CA 1
ATOM 2808 C C . GLY A 1 207 ? 17.878 53.735 18.612 1.00 40.08 207 GLY A C 1
ATOM 2809 O O . GLY A 1 207 ? 17.683 54.941 18.498 1.00 37.22 207 GLY A O 1
ATOM 2813 N N . ALA A 1 208 ? 18.659 53.225 19.568 1.00 36.04 208 ALA A N 1
ATOM 2814 C CA . ALA A 1 208 ? 19.386 54.098 20.493 1.00 31.09 208 ALA A CA 1
ATOM 2815 C C . ALA A 1 208 ? 20.523 54.873 19.805 1.00 37.37 208 ALA A C 1
ATOM 2816 O O . ALA A 1 208 ? 21.070 55.832 20.372 1.00 34.67 208 ALA A O 1
ATOM 2823 N N . MET A 1 209 ? 20.907 54.444 18.605 1.00 29.43 209 MET A N 1
ATOM 2824 C CA . MET A 1 209 ? 21.842 55.216 17.798 1.00 27.95 209 MET A CA 1
ATOM 2825 C C . MET A 1 209 ? 21.473 55.104 16.342 1.00 26.78 209 MET A C 1
ATOM 2826 O O . MET A 1 209 ? 20.689 54.242 15.960 1.00 31.07 209 MET A O 1
ATOM 2840 N N . ASP A 1 210 ? 22.055 55.980 15.530 1.00 25.12 210 ASP A N 1
ATOM 2841 C CA . ASP A 1 210 ? 21.787 56.014 14.098 1.00 22.40 210 ASP A CA 1
ATOM 2842 C C . ASP A 1 210 ? 22.817 55.243 13.297 1.00 20.52 210 ASP A C 1
ATOM 2843 O O . ASP A 1 210 ? 22.496 54.705 12.244 1.00 25.72 210 ASP A O 1
ATOM 2852 N N . ALA A 1 211 ? 24.051 55.177 13.799 1.00 21.57 211 ALA A N 1
ATOM 2853 C CA . ALA A 1 211 ? 25.137 54.574 13.051 1.00 21.75 211 ALA A CA 1
ATOM 2854 C C . ALA A 1 211 ? 26.268 54.196 13.988 1.00 20.51 211 ALA A C 1
ATOM 2855 O O . ALA A 1 211 ? 26.383 54.731 15.086 1.00 18.55 211 ALA A O 1
ATOM 2862 N N . ALA A 1 212 ? 27.123 53.293 13.533 1.00 19.13 212 ALA A N 1
ATOM 2863 C CA . ALA A 1 212 ? 28.199 52.801 14.375 1.00 19.03 212 ALA A CA 1
ATOM 2864 C C . ALA A 1 212 ? 29.427 52.546 13.552 1.00 18.30 212 ALA A C 1
ATOM 2865 O O . ALA A 1 212 ? 29.354 51.960 12.455 1.00 17.55 212 ALA A O 1
ATOM 2872 N N . MET A 1 213 ? 30.559 52.993 14.078 1.00 15.24 213 MET A N 1
ATOM 2873 C CA . MET A 1 213 ? 31.844 52.645 13.483 1.00 14.02 213 MET A CA 1
ATOM 2874 C C . MET A 1 213 ? 32.478 51.500 14.261 1.00 17.13 213 MET A C 1
ATOM 2875 O O . MET A 1 213 ? 32.451 51.487 15.485 1.00 16.08 213 MET A O 1
ATOM 2889 N N . THR A 1 214 ? 33.033 50.534 13.535 1.00 16.00 214 THR A N 1
ATOM 2890 C CA . THR A 1 214 ? 33.800 49.461 14.129 1.00 12.33 214 THR A CA 1
ATOM 2891 C C . THR A 1 214 ? 34.648 48.834 13.034 1.00 14.96 214 THR A C 1
ATOM 2892 O O . THR A 1 214 ? 34.709 49.362 11.922 1.00 13.61 214 THR A O 1
ATOM 2903 N N . SER A 1 215 ? 35.328 47.735 13.355 1.00 14.79 215 SER A N 1
ATOM 2904 C CA . SER A 1 215 ? 36.173 47.060 12.380 1.00 12.53 215 SER A CA 1
ATOM 2905 C C . SER A 1 215 ? 35.393 46.228 11.384 1.00 13.74 215 SER A C 1
ATOM 2906 O O . SER A 1 215 ? 34.277 45.782 11.662 1.00 15.03 215 SER A O 1
ATOM 2914 N N . SER A 1 216 ? 36.003 45.978 10.221 1.00 14.25 216 SER A N 1
ATOM 2915 C CA . SER A 1 216 ? 35.385 45.108 9.235 1.00 13.58 216 SER A CA 1
ATOM 2916 C C . SER A 1 216 ? 35.006 43.769 9.845 1.00 15.61 216 SER A C 1
ATOM 2917 O O . SER A 1 216 ? 33.923 43.257 9.597 1.00 18.03 216 SER A O 1
ATOM 2925 N N . THR A 1 217 ? 35.905 43.214 10.652 1.00 14.45 217 THR A N 1
ATOM 2926 C CA . THR A 1 217 ? 35.669 41.938 11.266 1.00 15.36 217 THR A CA 1
ATOM 2927 C C . THR A 1 217 ? 34.437 41.979 12.167 1.00 17.10 217 THR A C 1
ATOM 2928 O O . THR A 1 217 ? 33.598 41.087 12.115 1.00 16.74 217 THR A O 1
ATOM 2939 N N . SER A 1 218 ? 34.333 43.013 12.982 1.00 15.76 218 SER A N 1
ATOM 2940 C CA . SER A 1 218 ? 33.179 43.160 13.868 1.00 15.74 218 SER A CA 1
ATOM 2941 C C . SER A 1 218 ? 31.862 43.372 13.142 1.00 17.47 218 SER A C 1
ATOM 2942 O O . SER A 1 218 ? 30.799 42.895 13.597 1.00 18.38 218 SER A O 1
ATOM 2950 N N . PHE A 1 219 ? 31.911 44.088 12.018 1.00 15.88 219 PHE A N 1
ATOM 2951 C CA . PHE A 1 219 ? 30.716 44.241 11.190 1.00 16.14 219 PHE A CA 1
ATOM 2952 C C . PHE A 1 219 ? 30.192 42.863 10.819 1.00 17.18 219 PHE A C 1
ATOM 2953 O O . PHE A 1 219 ? 28.995 42.657 10.731 1.00 18.18 219 PHE A O 1
ATOM 2970 N N . ILE A 1 220 ? 31.093 41.920 10.597 1.00 18.71 220 ILE A N 1
ATOM 2971 C CA . ILE A 1 220 ? 30.679 40.567 10.235 1.00 18.28 220 ILE A CA 1
ATOM 2972 C C . ILE A 1 220 ? 30.296 39.759 11.471 1.00 21.48 220 ILE A C 1
ATOM 2973 O O . ILE A 1 220 ? 29.203 39.195 11.550 1.00 20.76 220 ILE A O 1
ATOM 2989 N N A SER A 1 221 ? 31.212 39.717 12.431 0.44 19.43 221 SER A N 1
ATOM 2990 N N B SER A 1 221 ? 31.181 39.704 12.459 0.56 19.47 221 SER A N 1
ATOM 2991 C CA A SER A 1 221 ? 31.067 38.868 13.604 0.44 19.52 221 SER A CA 1
ATOM 2992 C CA B SER A 1 221 ? 30.988 38.757 13.556 0.56 19.72 221 SER A CA 1
ATOM 2993 C C A SER A 1 221 ? 29.807 39.169 14.384 0.44 21.15 221 SER A C 1
ATOM 2994 C C B SER A 1 221 ? 29.891 39.165 14.546 0.56 20.83 221 SER A C 1
ATOM 2995 O O A SER A 1 221 ? 29.072 38.262 14.775 0.44 19.48 221 SER A O 1
ATOM 2996 O O B SER A 1 221 ? 29.336 38.311 15.237 0.56 21.30 221 SER A O 1
ATOM 3011 N N . PHE A 1 222 ? 29.568 40.453 14.610 1.00 22.93 222 PHE A N 1
ATOM 3012 C CA . PHE A 1 222 ? 28.411 40.906 15.369 1.00 24.09 222 PHE A CA 1
ATOM 3013 C C . PHE A 1 222 ? 27.148 41.017 14.486 1.00 24.46 222 PHE A C 1
ATOM 3014 O O . PHE A 1 222 ? 26.089 41.431 14.957 1.00 23.19 222 PHE A O 1
ATOM 3032 N N . ARG A 1 223 ? 27.270 40.654 13.204 1.00 21.88 223 ARG A N 1
ATOM 3033 C CA . ARG A 1 223 ? 26.108 40.499 12.327 1.00 21.26 223 ARG A CA 1
ATOM 3034 C C . ARG A 1 223 ? 25.312 41.797 12.265 1.00 24.42 223 ARG A C 1
ATOM 3035 O O . ARG A 1 223 ? 24.077 41.804 12.296 1.00 25.48 223 ARG A O 1
ATOM 3056 N N . LEU A 1 224 ? 26.022 42.904 12.159 1.00 25.52 224 LEU A N 1
ATOM 3057 C CA . LEU A 1 224 ? 25.362 44.198 12.179 1.00 21.95 224 LEU A CA 1
ATOM 3058 C C . LEU A 1 224 ? 24.562 44.450 10.899 1.00 21.13 224 LEU A C 1
ATOM 3059 O O . LEU A 1 224 ? 23.768 45.400 10.830 1.00 24.44 224 LEU A O 1
ATOM 3075 N N . GLU A 1 225 ? 24.701 43.571 9.908 1.00 21.68 225 GLU A N 1
ATOM 3076 C CA . GLU A 1 225 ? 23.871 43.682 8.709 1.00 24.64 225 GLU A CA 1
ATOM 3077 C C . GLU A 1 225 ? 22.413 43.458 9.065 1.00 28.45 225 GLU A C 1
ATOM 3078 O O . GLU A 1 225 ? 21.530 43.884 8.333 1.00 28.43 225 GLU A O 1
ATOM 3090 N N . GLU A 1 226 ? 22.156 42.829 10.208 1.00 25.52 226 GLU A N 1
ATOM 3091 C CA . GLU A 1 226 ? 20.781 42.556 10.618 1.00 29.94 226 GLU A CA 1
ATOM 3092 C C . GLU A 1 226 ? 20.076 43.806 11.133 1.00 26.17 226 GLU A C 1
ATOM 3093 O O . GLU A 1 226 ? 18.845 43.850 11.204 1.00 28.20 226 GLU A O 1
ATOM 3105 N N . VAL A 1 227 ? 20.853 44.830 11.451 1.00 27.80 227 VAL A N 1
ATOM 3106 C CA . VAL A 1 227 ? 20.325 45.985 12.145 1.00 27.58 227 VAL A CA 1
ATOM 3107 C C . VAL A 1 227 ? 20.741 47.292 11.504 1.00 29.17 227 VAL A C 1
ATOM 3108 O O . VAL A 1 227 ? 20.659 48.346 12.135 1.00 29.56 227 VAL A O 1
ATOM 3121 N N . ALA A 1 228 ? 21.170 47.229 10.248 1.00 25.98 228 ALA A N 1
ATOM 3122 C CA . ALA A 1 228 ? 21.620 48.430 9.539 1.00 23.77 228 ALA A CA 1
ATOM 3123 C C . ALA A 1 228 ? 21.260 48.312 8.072 1.00 28.36 228 ALA A C 1
ATOM 3124 O O . ALA A 1 228 ? 21.191 47.210 7.541 1.00 36.95 228 ALA A O 1
ATOM 3131 N N . LYS A 1 229 ? 21.028 49.447 7.419 1.00 28.92 229 LYS A N 1
ATOM 3132 C CA . LYS A 1 229 ? 20.628 49.459 6.012 1.00 30.64 229 LYS A CA 1
ATOM 3133 C C . LYS A 1 229 ? 21.763 49.852 5.071 1.00 29.04 229 LYS A C 1
ATOM 3134 O O . LYS A 1 22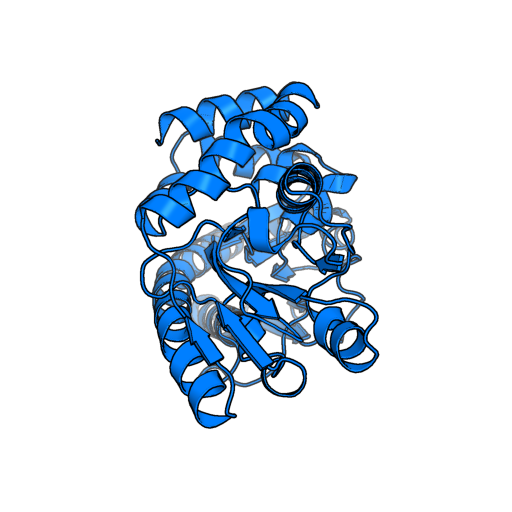9 ? 21.619 49.764 3.845 1.00 26.36 229 LYS A O 1
ATOM 3153 N N . ALA A 1 230 ? 22.872 50.322 5.628 1.00 23.09 230 ALA A N 1
ATOM 3154 C CA . ALA A 1 230 ? 23.937 50.831 4.789 1.00 22.26 230 ALA A CA 1
ATOM 3155 C C . ALA A 1 230 ? 25.274 50.559 5.434 1.00 23.21 230 ALA A C 1
ATOM 3156 O O . ALA A 1 230 ? 25.410 50.615 6.654 1.00 22.76 230 ALA A O 1
ATOM 3163 N N . LEU A 1 231 ? 26.268 50.289 4.600 1.00 22.08 231 LEU A N 1
ATOM 3164 C CA . LEU A 1 231 ? 27.621 50.111 5.089 1.00 21.07 231 LEU A CA 1
ATOM 3165 C C . LEU A 1 231 ? 28.589 50.940 4.261 1.00 18.82 231 LEU A C 1
ATOM 3166 O O . LEU A 1 231 ? 28.584 50.871 3.037 1.00 18.79 231 LEU A O 1
ATOM 3182 N N . THR A 1 232 ? 29.415 51.716 4.950 1.00 17.38 232 THR A N 1
ATOM 3183 C CA . THR A 1 232 ? 30.572 52.363 4.346 1.00 20.82 232 THR A CA 1
ATOM 3184 C C . THR A 1 232 ? 31.791 51.512 4.677 1.00 16.76 232 THR A C 1
ATOM 3185 O O . THR A 1 232 ? 32.113 51.315 5.857 1.00 16.71 232 THR A O 1
ATOM 3196 N N . THR A 1 233 ? 32.444 50.994 3.638 1.00 20.27 233 THR A N 1
ATOM 3197 C CA . THR A 1 233 ? 33.540 50.051 3.801 1.00 20.65 233 THR A CA 1
ATOM 3198 C C . THR A 1 233 ? 34.913 50.721 3.839 1.00 22.60 233 THR A C 1
ATOM 3199 O O . THR A 1 233 ? 35.051 51.930 3.602 1.00 19.20 233 THR A O 1
ATOM 3210 N N . GLY A 1 234 ? 35.928 49.902 4.118 1.00 20.21 234 GLY A N 1
ATOM 3211 C CA . GLY A 1 234 ? 37.313 50.307 3.963 1.00 21.56 234 GLY A CA 1
ATOM 3212 C C . GLY A 1 234 ? 38.000 49.676 2.762 1.00 26.84 234 GLY A C 1
ATOM 3213 O O . GLY A 1 234 ? 39.235 49.613 2.694 1.00 25.50 234 GLY A O 1
ATOM 3217 N N . ARG A 1 235 ? 37.220 49.207 1.796 1.00 24.10 235 ARG A N 1
ATOM 3218 C CA . ARG A 1 235 ? 37.813 48.579 0.609 1.00 24.77 235 ARG A CA 1
ATOM 3219 C C . ARG A 1 235 ? 38.796 49.415 -0.190 1.00 30.52 235 ARG A C 1
ATOM 3220 O O . ARG A 1 235 ? 39.764 48.879 -0.721 1.00 30.48 235 ARG A O 1
ATOM 3241 N N . THR A 1 236 ? 38.524 50.709 -0.335 1.00 20.54 236 THR A N 1
ATOM 3242 C CA . THR A 1 236 ? 39.387 51.592 -1.101 1.00 25.34 236 THR A CA 1
ATOM 3243 C C . THR A 1 236 ? 40.069 52.574 -0.144 1.00 17.04 236 THR A C 1
ATOM 3244 O O . THR A 1 236 ? 40.391 53.696 -0.503 1.00 22.46 236 THR A O 1
ATOM 3255 N N . GLY A 1 237 ? 40.277 52.114 1.088 1.00 22.10 237 GLY A N 1
ATOM 3256 C CA . GLY A 1 237 ? 40.936 52.902 2.107 1.00 19.97 237 GLY A CA 1
ATOM 3257 C C . GLY A 1 237 ? 40.020 53.221 3.273 1.00 20.18 237 GLY A C 1
ATOM 3258 O O . GLY A 1 237 ? 38.794 53.105 3.166 1.00 19.53 237 GLY A O 1
ATOM 3262 N N . ALA A 1 238 ? 40.615 53.625 4.397 1.00 13.54 238 ALA A N 1
ATOM 3263 C CA . ALA A 1 238 ? 39.848 53.926 5.599 1.00 13.21 238 ALA A CA 1
ATOM 3264 C C . ALA A 1 238 ? 40.495 55.066 6.350 1.00 14.93 238 ALA A C 1
ATOM 3265 O O . ALA A 1 238 ? 41.691 55.265 6.214 1.00 16.87 238 ALA A O 1
ATOM 3272 N N . TYR A 1 239 ? 39.719 55.788 7.161 1.00 15.54 239 TYR A N 1
ATOM 3273 C CA . TYR A 1 239 ? 40.297 56.729 8.121 1.00 15.04 239 TYR A CA 1
ATOM 3274 C C . TYR A 1 239 ? 40.339 56.097 9.520 1.00 15.51 239 TYR A C 1
ATOM 3275 O O . TYR A 1 239 ? 41.110 56.530 10.355 1.00 13.14 239 TYR A O 1
ATOM 3293 N N . TRP A 1 240 ? 39.492 55.089 9.754 1.00 14.37 240 TRP A N 1
ATOM 3294 C CA . TRP A 1 240 ? 39.343 54.428 11.063 1.00 12.94 240 TRP A CA 1
ATOM 3295 C C . TRP A 1 240 ? 40.255 53.202 11.096 1.00 11.59 240 TRP A C 1
ATOM 3296 O O . TRP A 1 240 ? 40.080 52.250 10.301 1.00 12.54 240 TRP A O 1
ATOM 3317 N N . PHE A 1 241 ? 41.251 53.224 11.982 1.00 12.61 241 PHE A N 1
ATOM 3318 C CA . PHE A 1 241 ? 42.146 52.089 12.197 1.00 15.31 241 PHE A CA 1
ATOM 3319 C C . PHE A 1 241 ? 42.289 51.948 13.695 1.00 10.18 241 PHE A C 1
ATOM 3320 O O . PHE A 1 241 ? 42.741 52.884 14.331 1.00 12.99 241 PHE A O 1
ATOM 3337 N N . MET A 1 242 ? 41.910 50.798 14.253 1.00 10.22 242 MET A N 1
ATOM 3338 C CA . MET A 1 242 ? 41.992 50.605 15.693 1.00 10.51 242 MET A CA 1
ATOM 3339 C C . MET A 1 242 ? 43.030 49.571 16.066 1.00 14.87 242 MET A C 1
ATOM 3340 O O . MET A 1 242 ? 43.141 48.532 15.433 1.00 12.95 242 MET A O 1
ATOM 3354 N N . PHE A 1 243 ? 43.763 49.861 17.124 1.00 10.19 243 PHE A N 1
ATOM 3355 C CA . PHE A 1 243 ? 44.737 48.928 17.690 1.00 10.16 243 PHE A CA 1
ATOM 3356 C C . PHE A 1 243 ? 44.022 48.021 18.695 1.00 10.09 243 PHE A C 1
ATOM 3357 O O . PHE A 1 243 ? 43.401 48.500 19.634 1.00 12.01 243 PHE A O 1
ATOM 3374 N N . GLU A 1 244 ? 44.121 46.707 18.472 1.00 12.78 244 GLU A N 1
ATOM 3375 C CA . GLU A 1 244 ? 43.408 45.699 19.279 1.00 14.20 244 GLU A CA 1
ATOM 3376 C C . GLU A 1 244 ? 44.364 44.553 19.633 1.00 12.47 244 GLU A C 1
ATOM 3377 O O . GLU A 1 244 ? 44.176 43.418 19.206 1.00 12.83 244 GLU A O 1
ATOM 3389 N N . PRO A 1 245 ? 45.421 44.875 20.392 1.00 12.42 245 PRO A N 1
ATOM 3390 C CA . PRO A 1 245 ? 46.494 43.904 20.625 1.00 15.29 245 PRO A CA 1
ATOM 3391 C C . PRO A 1 245 ? 46.126 42.774 21.572 1.00 17.57 245 PRO A C 1
ATOM 3392 O O . PRO A 1 245 ? 45.232 42.911 22.413 1.00 13.21 245 PRO A O 1
ATOM 3403 N N . LEU A 1 246 ? 46.834 41.656 21.417 1.00 14.01 246 LEU A N 1
ATOM 3404 C CA . LEU A 1 246 ? 46.873 40.607 22.439 1.00 11.46 246 LEU A CA 1
ATOM 3405 C C . LEU A 1 246 ? 47.885 41.066 23.481 1.00 14.47 246 LEU A C 1
ATOM 3406 O O . LEU A 1 246 ? 49.023 41.446 23.156 1.00 15.00 246 LEU A O 1
ATOM 3422 N N . MET A 1 247 ? 47.442 41.072 24.723 1.00 12.15 247 MET A N 1
ATOM 3423 C CA . MET A 1 247 ? 48.218 41.565 25.842 1.00 14.26 247 MET A CA 1
ATOM 3424 C C . MET A 1 247 ? 48.291 40.536 26.961 1.00 18.93 247 MET A C 1
ATOM 3425 O O . MET A 1 247 ? 47.511 39.590 27.027 1.00 15.07 247 MET A O 1
ATOM 3439 N N . MET A 1 248 ? 49.239 40.747 27.854 1.00 13.43 248 MET A N 1
ATOM 3440 C CA . MET A 1 248 ? 49.373 39.884 29.026 1.00 12.23 248 MET A CA 1
ATOM 3441 C C . MET A 1 248 ? 49.712 40.714 30.260 1.00 13.01 248 MET A C 1
ATOM 3442 O O . MET A 1 248 ? 50.364 41.766 30.168 1.00 15.64 248 MET A O 1
ATOM 3456 N N . SER A 1 249 ? 49.260 40.244 31.417 1.00 14.87 249 SER A N 1
ATOM 3457 C CA . SER A 1 249 ? 49.681 40.805 32.690 1.00 15.68 249 SER A CA 1
ATOM 3458 C C . SER A 1 249 ? 51.221 40.702 32.823 1.00 15.75 249 SER A C 1
ATOM 3459 O O . SER A 1 249 ? 51.778 39.596 32.796 1.00 15.49 249 SER A O 1
ATOM 3467 N N . LYS A 1 250 ? 51.896 41.840 32.987 1.00 15.52 250 LYS A N 1
ATOM 3468 C CA . LYS A 1 250 ? 53.336 41.840 33.227 1.00 18.37 250 LYS A CA 1
ATOM 3469 C C . LYS A 1 250 ? 53.711 41.055 34.493 1.00 19.40 250 LYS A C 1
ATOM 3470 O O . LYS A 1 250 ? 54.733 40.358 34.526 1.00 18.07 250 LYS A O 1
ATOM 3489 N N . ALA A 1 251 ? 52.894 41.180 35.535 1.00 18.84 251 ALA A N 1
ATOM 3490 C CA . ALA A 1 251 ? 53.179 40.520 36.794 1.00 19.26 251 ALA A CA 1
ATOM 3491 C C . ALA A 1 251 ? 53.221 39.018 36.613 1.00 21.73 251 ALA A C 1
ATOM 3492 O O . ALA A 1 251 ? 54.079 38.346 37.170 1.00 19.26 251 ALA A O 1
ATOM 3499 N N . ILE A 1 252 ? 52.274 38.500 35.841 1.00 15.88 252 ILE A N 1
ATOM 3500 C CA . ILE A 1 252 ? 52.195 37.073 35.578 1.00 16.81 252 ILE A CA 1
ATOM 3501 C C . ILE 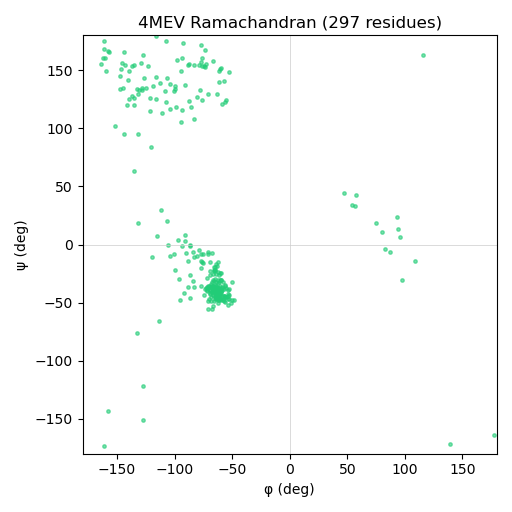A 1 252 ? 53.341 36.645 34.654 1.00 18.32 252 ILE A C 1
ATOM 3502 O O . ILE A 1 252 ? 54.025 35.649 34.912 1.00 19.82 252 ILE A O 1
ATOM 3518 N N . PHE A 1 253 ? 53.507 37.402 33.574 1.00 18.43 253 PHE A N 1
ATOM 3519 C CA . PHE A 1 253 ? 54.550 37.161 32.584 1.00 18.62 253 PHE A CA 1
ATOM 3520 C C . PHE A 1 253 ? 55.936 37.073 33.250 1.00 19.77 253 PHE A C 1
ATOM 3521 O O . PHE A 1 253 ? 56.723 36.166 32.970 1.00 18.25 253 PHE A O 1
ATOM 3538 N N . ASP A 1 254 ? 56.227 38.023 34.132 1.00 24.11 254 ASP A N 1
ATOM 3539 C CA . ASP A 1 254 ? 57.559 38.140 34.717 1.00 24.07 254 ASP A CA 1
ATOM 3540 C C . ASP A 1 254 ? 57.906 36.978 35.611 1.00 22.69 254 ASP A C 1
ATOM 3541 O O . ASP A 1 254 ? 59.086 36.690 35.827 1.00 24.56 254 ASP A O 1
ATOM 3550 N N . LYS A 1 255 ? 56.889 36.321 36.163 1.00 20.41 255 LYS A N 1
ATOM 3551 C CA . LYS A 1 255 ? 57.140 35.223 37.089 1.00 24.23 255 LYS A CA 1
ATOM 3552 C C . LYS A 1 255 ? 57.408 33.898 36.372 1.00 26.34 255 LYS A C 1
ATOM 3553 O O . LYS A 1 255 ? 57.824 32.930 36.992 1.00 22.62 255 LYS A O 1
ATOM 3572 N N . LEU A 1 256 ? 57.174 33.859 35.068 1.00 19.76 256 LEU A N 1
ATOM 3573 C CA . LEU A 1 256 ? 57.431 32.651 34.287 1.00 23.88 256 LEU A CA 1
ATOM 3574 C C . LEU A 1 256 ? 58.930 32.544 33.998 1.00 25.90 256 LEU A C 1
ATOM 3575 O O . LEU A 1 256 ? 59.612 33.562 33.944 1.00 24.62 256 LEU A O 1
ATOM 3591 N N . PRO A 1 257 ? 59.443 31.325 33.767 1.00 22.93 257 PRO A N 1
ATOM 3592 C CA . PRO A 1 257 ? 60.852 31.181 33.373 1.00 22.31 257 PRO A CA 1
ATOM 3593 C C . PRO A 1 257 ? 61.184 31.911 32.080 1.00 23.43 257 PRO A C 1
ATOM 3594 O O . PRO A 1 257 ? 60.332 32.058 31.199 1.00 24.13 257 PRO A O 1
ATOM 3605 N N . LYS A 1 258 ? 62.439 32.319 31.952 1.00 28.27 258 LYS A N 1
ATOM 3606 C CA . LYS A 1 258 ? 62.892 33.081 30.790 1.00 32.95 258 LYS A CA 1
ATOM 3607 C C . LYS A 1 258 ? 62.509 32.460 29.456 1.00 22.93 258 LYS A C 1
ATOM 3608 O O . LYS A 1 258 ? 62.039 33.154 28.561 1.00 21.85 258 LYS A O 1
ATOM 3627 N N . ASP A 1 259 ? 62.739 31.164 29.302 1.00 24.22 259 ASP A N 1
ATOM 3628 C CA . ASP A 1 259 ? 62.495 30.530 28.012 1.00 24.88 259 ASP A CA 1
ATOM 3629 C C . ASP A 1 259 ? 61.004 30.562 27.681 1.00 23.58 259 ASP A C 1
ATOM 3630 O O . ASP A 1 259 ? 60.638 30.641 26.516 1.00 22.12 259 ASP A O 1
ATOM 3639 N N . GLN A 1 260 ? 60.145 30.514 28.698 1.00 22.06 260 GLN A N 1
ATOM 3640 C CA . GLN A 1 260 ? 58.707 30.571 28.460 1.00 21.06 260 GLN A CA 1
ATOM 3641 C C . GLN A 1 260 ? 58.274 31.993 28.082 1.00 25.78 260 GLN A C 1
ATOM 3642 O O . GLN A 1 260 ? 57.495 32.171 27.146 1.00 20.08 260 GLN A O 1
ATOM 3656 N N . ARG A 1 261 ? 58.801 32.993 28.789 1.00 19.60 261 ARG A N 1
ATOM 3657 C CA . ARG A 1 261 ? 58.609 34.387 28.410 1.00 19.59 261 ARG A CA 1
ATOM 3658 C C . ARG A 1 261 ? 58.977 34.596 26.940 1.00 18.23 261 ARG A C 1
ATOM 3659 O O . ARG A 1 261 ? 58.199 35.147 26.160 1.00 19.59 261 ARG A O 1
ATOM 3680 N N . ASP A 1 262 ? 60.155 34.119 26.552 1.00 20.38 262 ASP A N 1
ATOM 3681 C CA . ASP A 1 262 ? 60.628 34.359 25.197 1.00 19.66 262 ASP A CA 1
ATOM 3682 C C . 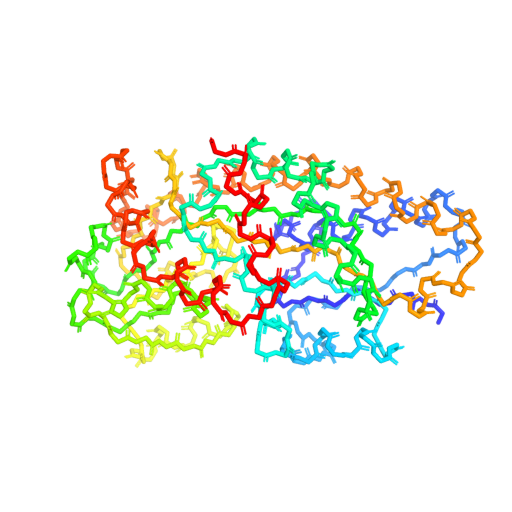ASP A 1 262 ? 59.755 33.631 24.158 1.00 20.37 262 ASP A C 1
ATOM 3683 O O . ASP A 1 262 ? 59.509 34.148 23.072 1.00 19.34 262 ASP A O 1
ATOM 3692 N N . MET A 1 263 ? 59.269 32.437 24.486 1.00 19.13 263 MET A N 1
ATOM 3693 C CA . MET A 1 263 ? 58.371 31.720 23.587 1.00 18.98 263 MET A CA 1
ATOM 3694 C C . MET A 1 263 ? 57.028 32.445 23.398 1.00 18.44 263 MET A C 1
ATOM 3695 O O . MET A 1 263 ? 56.495 32.483 22.289 1.00 19.51 263 MET A O 1
ATOM 3709 N N . LEU A 1 264 ? 56.479 33.025 24.473 1.00 17.43 264 LEU A N 1
ATOM 3710 C CA . LEU A 1 264 ? 55.273 33.825 24.344 1.00 16.06 264 LEU A CA 1
ATOM 3711 C C . LEU A 1 264 ? 55.527 34.996 23.410 1.00 18.29 264 LEU A C 1
ATOM 3712 O O . LEU A 1 264 ? 54.680 35.337 22.575 1.00 16.93 264 LEU A O 1
ATOM 3728 N N . MET A 1 265 ? 56.679 35.641 23.563 1.00 17.69 265 MET A N 1
ATOM 3729 C CA . MET A 1 265 ? 56.979 36.809 22.726 1.00 16.54 265 MET A CA 1
ATOM 3730 C C . MET A 1 265 ? 57.245 36.394 21.277 1.00 20.76 265 MET A C 1
ATOM 3731 O O . MET A 1 265 ? 56.860 37.101 20.335 1.00 21.52 265 MET A O 1
ATOM 3745 N N . THR A 1 266 ? 57.867 35.240 21.090 1.00 16.67 266 THR A N 1
ATOM 3746 C CA . THR A 1 266 ? 58.160 34.756 19.748 1.00 17.50 266 THR A CA 1
ATOM 3747 C C . THR A 1 266 ? 56.851 34.414 19.008 1.00 18.26 266 THR A C 1
ATOM 3748 O O . THR A 1 266 ? 56.584 34.880 17.897 1.00 16.91 266 THR A O 1
ATOM 3759 N N . VAL A 1 267 ? 56.015 33.599 19.627 1.00 17.51 267 VAL A N 1
ATOM 3760 C CA . VAL A 1 267 ? 54.771 33.190 18.975 1.00 19.69 267 VAL A CA 1
ATOM 3761 C C . VAL A 1 267 ? 53.859 34.412 18.819 1.00 17.47 267 VAL A C 1
ATOM 3762 O O . VAL A 1 267 ? 53.145 34.575 17.825 1.00 17.61 267 VAL A O 1
ATOM 3775 N N . GLY A 1 268 ? 53.907 35.292 19.801 1.00 17.11 268 GLY A N 1
ATOM 3776 C CA . GLY A 1 268 ? 53.171 36.529 19.723 1.00 14.62 268 GLY A CA 1
ATOM 3777 C C . GLY A 1 268 ? 53.479 37.292 18.442 1.00 14.43 268 GLY A C 1
ATOM 3778 O O . GLY A 1 268 ? 52.552 37.802 17.793 1.00 15.34 268 GLY A O 1
ATOM 3782 N N . ALA A 1 269 ? 54.766 37.421 18.112 1.00 14.24 269 ALA A N 1
ATOM 3783 C CA . ALA A 1 269 ? 55.174 38.153 16.916 1.00 15.53 269 ALA A CA 1
ATOM 3784 C C . ALA A 1 269 ? 54.685 37.414 15.674 1.00 18.57 269 ALA A C 1
ATOM 3785 O O . ALA A 1 269 ? 54.276 38.024 14.679 1.00 16.51 269 ALA A O 1
ATOM 3792 N N . GLU A 1 270 ? 54.727 36.088 15.733 1.00 18.82 270 GLU A N 1
ATOM 3793 C CA . GLU A 1 270 ? 54.337 35.287 14.582 1.00 18.03 270 GLU A CA 1
ATOM 3794 C C . GLU A 1 270 ? 52.849 35.440 14.236 1.00 17.10 270 GLU A C 1
ATOM 3795 O O . GLU A 1 270 ? 52.448 35.192 13.096 1.00 21.98 270 GLU A O 1
ATOM 3807 N N . MET A 1 271 ? 52.036 35.866 15.191 1.00 15.22 271 MET A N 1
ATOM 3808 C CA . MET A 1 271 ? 50.588 35.981 14.939 1.00 14.38 271 MET A CA 1
ATOM 3809 C C . MET A 1 271 ? 50.286 37.209 14.107 1.00 18.60 271 MET A C 1
ATOM 3810 O O . MET A 1 271 ? 49.187 37.328 13.565 1.00 17.59 271 MET A O 1
ATOM 3824 N N . GLU A 1 272 ? 51.245 38.130 14.001 1.00 17.35 272 GLU A N 1
ATOM 3825 C CA . GLU A 1 272 ? 50.971 39.417 13.372 1.00 14.23 272 GLU A CA 1
ATOM 3826 C C . GLU A 1 272 ? 50.708 39.291 11.858 1.00 18.78 272 GLU A C 1
ATOM 3827 O O . GLU A 1 272 ? 49.843 40.007 11.319 1.00 17.87 272 GLU A O 1
ATOM 3839 N N . LYS A 1 273 ? 51.384 38.348 11.205 1.00 15.43 273 LYS A N 1
ATOM 3840 C CA . LYS A 1 273 ? 51.142 38.078 9.797 1.00 16.68 273 LYS A CA 1
ATOM 3841 C C . LYS A 1 273 ? 49.715 37.611 9.574 1.00 16.21 273 LYS A C 1
ATOM 3842 O O . LYS A 1 273 ? 49.060 38.020 8.625 1.00 16.73 273 LYS A O 1
ATOM 3861 N N . PHE A 1 274 ? 49.232 36.755 10.470 1.00 15.71 274 PHE A N 1
ATOM 3862 C CA . PHE A 1 274 ? 47.873 36.237 10.395 1.00 16.41 274 PHE A CA 1
ATOM 3863 C C . PHE A 1 274 ? 46.871 37.363 10.567 1.00 16.79 274 PHE A C 1
ATOM 3864 O O . PHE A 1 274 ? 45.877 37.466 9.825 1.00 14.94 274 PHE A O 1
ATOM 3881 N N . ALA A 1 275 ? 47.139 38.223 11.549 1.00 16.33 275 ALA A N 1
ATOM 3882 C CA . ALA A 1 275 ? 46.258 39.353 11.836 1.00 15.71 275 ALA A CA 1
ATOM 3883 C C . ALA A 1 275 ? 46.141 40.289 10.622 1.00 15.21 275 ALA A C 1
ATOM 3884 O O . ALA A 1 275 ? 45.065 40.768 10.301 1.00 14.70 275 ALA A O 1
ATOM 3891 N N . LEU A 1 276 ? 47.260 40.567 9.970 1.00 13.71 276 LEU A N 1
ATOM 3892 C CA . LEU A 1 276 ? 47.262 41.406 8.786 1.00 14.98 276 LEU A CA 1
ATOM 3893 C C . LEU A 1 276 ? 46.445 40.773 7.656 1.00 20.72 276 LEU A C 1
ATOM 3894 O O . LEU A 1 276 ? 45.653 41.465 7.000 1.00 17.36 276 LEU A O 1
ATOM 3910 N N . GLU A 1 277 ? 46.664 39.478 7.379 1.00 15.81 277 GLU A N 1
ATOM 3911 C CA . GLU A 1 277 ? 45.949 38.839 6.271 1.00 17.05 277 GLU A CA 1
ATOM 3912 C C . GLU A 1 277 ? 44.451 38.769 6.575 1.00 18.28 277 GLU A C 1
ATOM 3913 O O . GLU A 1 277 ? 43.614 38.988 5.701 1.00 17.06 277 GLU A O 1
ATOM 3925 N N . ALA A 1 278 ? 44.114 38.459 7.819 1.00 19.17 278 ALA A N 1
ATOM 3926 C CA . ALA A 1 278 ? 42.713 38.241 8.182 1.00 19.19 278 ALA A CA 1
ATOM 3927 C C . ALA A 1 278 ? 41.928 39.557 8.131 1.00 18.27 278 ALA A C 1
ATOM 3928 O O . ALA A 1 278 ? 40.792 39.592 7.648 1.00 16.31 278 ALA A O 1
ATOM 3935 N N . ALA A 1 279 ? 42.536 40.628 8.619 1.00 14.07 279 ALA A N 1
ATOM 3936 C CA . ALA A 1 279 ? 41.893 41.933 8.587 1.00 17.57 279 ALA A CA 1
ATOM 3937 C C . ALA A 1 279 ? 41.674 42.389 7.156 1.00 19.84 279 ALA A C 1
ATOM 3938 O O . ALA A 1 279 ? 40.612 42.884 6.817 1.00 15.93 279 ALA A O 1
ATOM 3945 N N . LYS A 1 280 ? 42.689 42.240 6.321 1.00 14.56 280 LYS A N 1
ATOM 3946 C CA . LYS A 1 280 ? 42.566 42.629 4.936 1.00 15.82 280 LYS A CA 1
ATOM 3947 C C . LYS A 1 280 ? 41.474 41.807 4.200 1.00 16.89 280 LYS A C 1
ATOM 3948 O O . LYS A 1 280 ? 40.762 42.322 3.315 1.00 18.12 280 LYS A O 1
ATOM 3967 N N . LYS A 1 281 ? 41.370 40.531 4.533 1.00 16.80 281 LYS A N 1
ATOM 3968 C CA . LYS A 1 281 ? 40.355 39.680 3.928 1.00 17.94 281 LYS A CA 1
ATOM 3969 C C . LYS A 1 281 ? 38.970 40.131 4.374 1.00 17.19 281 LYS A C 1
ATOM 3970 O O . LYS A 1 281 ? 38.052 40.231 3.569 1.00 22.41 281 LYS A O 1
ATOM 3989 N N . ASP A 1 282 ? 38.810 40.430 5.658 1.00 16.10 282 ASP A N 1
ATOM 3990 C CA . ASP A 1 282 ? 37.505 40.888 6.138 1.00 15.92 282 ASP A CA 1
ATOM 3991 C C . ASP A 1 282 ? 37.151 42.286 5.567 1.00 18.27 282 ASP A C 1
ATOM 3992 O O . ASP A 1 282 ? 35.988 42.569 5.327 1.00 19.40 282 ASP A O 1
ATOM 4001 N N . ASP A 1 283 ? 38.147 43.137 5.333 1.00 16.17 283 ASP A N 1
ATOM 4002 C CA . ASP A 1 283 ? 37.904 44.456 4.747 1.00 15.13 283 ASP A CA 1
ATOM 4003 C C . ASP A 1 283 ? 37.176 44.306 3.424 1.00 22.79 283 ASP A C 1
ATOM 4004 O O . ASP A 1 283 ? 36.362 45.138 3.043 1.00 22.32 283 ASP A O 1
ATOM 4013 N N . ILE A 1 284 ? 37.496 43.245 2.705 1.00 17.51 284 ILE A N 1
ATOM 4014 C CA . ILE A 1 284 ? 36.846 42.964 1.446 1.00 20.82 284 ILE A CA 1
ATOM 4015 C C . ILE A 1 284 ? 35.565 42.165 1.636 1.00 22.53 284 ILE A C 1
ATOM 4016 O O . ILE A 1 284 ? 34.527 42.498 1.052 1.00 26.07 284 ILE A O 1
ATOM 4032 N N . ASP A 1 285 ? 35.623 41.125 2.454 1.00 19.28 285 ASP A N 1
ATOM 4033 C CA . ASP A 1 285 ? 34.492 40.210 2.588 1.00 21.58 285 ASP A CA 1
ATOM 4034 C C . ASP A 1 285 ? 33.256 40.855 3.186 1.00 23.03 285 ASP A C 1
ATOM 4035 O O . ASP A 1 285 ? 32.133 40.441 2.888 1.00 24.48 285 ASP A O 1
ATOM 4044 N N . VAL A 1 286 ? 33.446 41.860 4.026 1.00 20.20 286 VAL A N 1
ATOM 4045 C CA . VAL A 1 286 ? 32.324 42.492 4.688 1.00 22.02 286 VAL A CA 1
ATOM 4046 C C . VAL A 1 286 ? 31.381 43.104 3.650 1.00 23.15 286 VAL A C 1
ATOM 4047 O O . VAL A 1 286 ? 30.168 43.128 3.852 1.00 23.41 286 VAL A O 1
ATOM 4060 N N . ALA A 1 287 ? 31.928 43.569 2.532 1.00 23.76 287 ALA A N 1
ATOM 4061 C CA . ALA A 1 287 ? 31.100 44.161 1.476 1.00 24.15 287 ALA A CA 1
ATOM 4062 C C . ALA A 1 287 ? 30.121 43.143 0.904 1.00 24.50 287 ALA A C 1
ATOM 4063 O O . ALA A 1 287 ? 28.938 43.429 0.728 1.00 26.80 287 ALA A O 1
ATOM 4070 N N . ALA A 1 288 ? 30.610 41.942 0.626 1.00 28.62 288 ALA A N 1
ATOM 4071 C CA . ALA A 1 288 ? 29.757 40.912 0.046 1.00 33.84 288 ALA A CA 1
ATOM 4072 C C . ALA A 1 288 ? 28.702 40.470 1.064 1.00 31.42 288 ALA A C 1
ATOM 4073 O O . ALA A 1 288 ? 27.558 40.212 0.700 1.00 30.07 288 ALA A O 1
ATOM 4080 N N . VAL A 1 289 ? 29.077 40.407 2.340 1.00 29.18 289 VAL A N 1
ATOM 4081 C CA . VAL A 1 289 ? 28.129 40.020 3.379 1.00 26.76 289 VAL A CA 1
ATOM 4082 C C . VAL A 1 289 ? 26.952 41.009 3.452 1.00 29.11 289 VAL A C 1
ATOM 4083 O O . VAL A 1 289 ? 25.772 40.608 3.474 1.00 27.39 289 VAL A O 1
ATOM 4096 N N . TYR A 1 290 ? 27.265 42.297 3.478 1.00 24.55 290 TYR A N 1
ATOM 4097 C CA . TYR A 1 290 ? 26.216 43.308 3.580 1.00 29.12 290 TYR A CA 1
ATOM 4098 C C . TYR A 1 290 ? 25.417 43.448 2.273 1.00 27.87 290 TYR A C 1
ATOM 4099 O O . TYR A 1 290 ? 24.190 43.634 2.312 1.00 28.29 290 TYR A O 1
ATOM 4117 N N . GLN A 1 291 ? 26.094 43.340 1.127 1.00 25.34 291 GLN A N 1
ATOM 4118 C CA . GLN A 1 291 ? 25.395 43.374 -0.162 1.00 27.20 291 GLN A CA 1
ATOM 4119 C C . GLN A 1 291 ? 24.343 42.268 -0.218 1.00 30.17 291 GLN A C 1
ATOM 4120 O O . GLN A 1 291 ? 23.184 42.498 -0.576 1.00 32.06 291 GLN A O 1
ATOM 4134 N N . LYS A 1 292 ? 24.751 41.059 0.142 1.00 30.25 292 LYS A N 1
ATOM 4135 C CA . LYS A 1 292 ? 23.838 39.927 0.076 1.00 35.85 292 LYS A CA 1
ATOM 4136 C C . LYS A 1 292 ? 22.651 40.111 1.010 1.00 35.20 292 LYS A C 1
ATOM 4137 O O . LYS A 1 292 ? 21.556 39.651 0.717 1.00 34.96 292 LYS A O 1
ATOM 4156 N N . ALA A 1 293 ? 22.864 40.820 2.110 1.00 29.82 293 ALA A N 1
ATOM 4157 C CA . ALA A 1 293 ? 21.806 41.120 3.075 1.00 29.78 293 ALA A CA 1
ATOM 4158 C C . ALA A 1 293 ? 20.865 42.230 2.603 1.00 35.15 293 ALA A C 1
ATOM 4159 O O . ALA A 1 293 ? 19.872 42.523 3.260 1.00 36.26 293 ALA A O 1
ATOM 4166 N N . GLY A 1 294 ? 21.200 42.878 1.494 1.00 37.71 294 GLY A N 1
ATOM 4167 C CA . GLY A 1 294 ? 20.349 43.913 0.935 1.00 34.80 294 GLY A CA 1
ATOM 4168 C C . GLY A 1 294 ? 20.724 45.326 1.343 1.00 29.93 294 GLY A C 1
ATOM 4169 O O . GLY A 1 294 ? 20.013 46.266 1.003 1.00 32.65 294 GLY A O 1
ATOM 4173 N N . ALA A 1 295 ? 21.842 45.493 2.052 1.00 27.79 295 ALA A N 1
ATOM 4174 C CA . ALA A 1 295 ? 22.296 46.817 2.445 1.00 26.26 295 ALA A CA 1
ATOM 4175 C C . ALA A 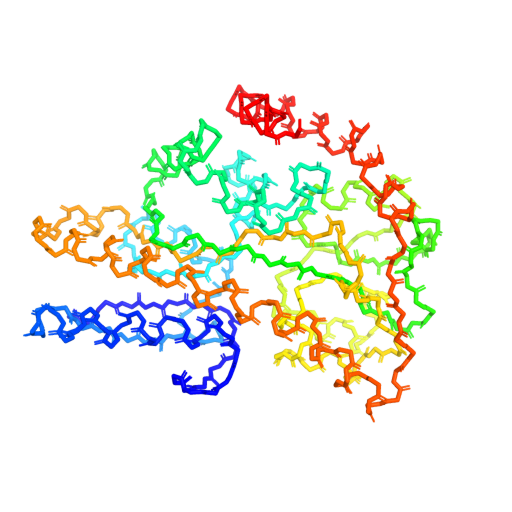1 295 ? 22.881 47.597 1.264 1.00 30.92 295 ALA A C 1
ATOM 4176 O O . ALA A 1 295 ? 23.396 47.009 0.312 1.00 27.59 295 ALA A O 1
ATOM 4183 N N . LYS A 1 296 ? 22.802 48.925 1.340 1.00 28.95 296 LYS A N 1
ATOM 4184 C CA . LYS A 1 296 ? 23.534 49.795 0.438 1.00 29.26 296 LYS A CA 1
ATOM 4185 C C . LYS A 1 296 ? 24.988 49.805 0.882 1.00 30.77 296 LYS A C 1
ATOM 4186 O O . LYS A 1 296 ? 25.281 50.117 2.039 1.00 27.66 296 LYS A O 1
ATOM 4205 N N . VAL A 1 297 ? 25.905 49.470 -0.023 1.00 22.88 297 VAL A N 1
ATOM 4206 C CA . VAL A 1 297 ? 27.329 49.360 0.330 1.00 21.03 297 VAL A CA 1
ATOM 4207 C C . VAL A 1 297 ? 28.164 50.311 -0.531 1.00 26.55 297 VAL A C 1
ATOM 4208 O O . VAL A 1 297 ? 28.078 50.287 -1.757 1.00 26.42 297 VAL A O 1
ATOM 4221 N N . VAL A 1 298 ? 28.957 51.154 0.124 1.00 23.93 298 VAL A N 1
ATOM 4222 C CA . VAL A 1 298 ? 29.734 52.179 -0.568 1.00 20.79 298 VAL A CA 1
ATOM 4223 C C . VAL A 1 298 ? 31.137 52.245 0.015 1.00 19.51 298 VAL A C 1
ATOM 4224 O O . VAL A 1 298 ? 31.374 51.831 1.165 1.00 18.64 298 VAL A O 1
ATOM 4237 N N . ASP A 1 299 ? 32.072 52.697 -0.815 1.00 17.06 299 ASP A N 1
ATOM 4238 C CA . ASP A 1 299 ? 33.461 52.815 -0.432 1.00 19.42 299 ASP A CA 1
ATOM 4239 C C . ASP A 1 299 ? 33.854 54.277 -0.232 1.00 20.54 299 ASP A C 1
ATOM 4240 O O . ASP A 1 299 ? 33.070 55.188 -0.490 1.00 21.57 299 ASP A O 1
ATOM 4249 N N . LEU A 1 300 ? 35.076 54.509 0.221 1.00 18.81 300 LEU A N 1
ATOM 4250 C CA . LEU A 1 300 ? 35.565 55.861 0.452 1.00 18.55 300 LEU A CA 1
ATOM 4251 C C . LEU A 1 300 ? 36.617 56.282 -0.576 1.00 15.99 300 LEU A C 1
ATOM 4252 O O . LEU A 1 300 ? 37.587 55.570 -0.775 1.00 18.63 300 LEU A O 1
ATOM 4268 N N . SER A 1 301 ? 36.461 57.463 -1.148 1.00 18.18 301 SER A N 1
ATOM 4269 C CA . SER A 1 301 ? 37.502 58.046 -1.990 1.00 21.92 301 SER A CA 1
ATOM 4270 C C . SER A 1 301 ? 38.647 58.605 -1.134 1.00 22.96 301 SER A C 1
ATOM 4271 O O . SER A 1 301 ? 38.452 58.902 0.049 1.00 19.07 301 SER A O 1
ATOM 4279 N N . ASP A 1 302 ? 39.824 58.790 -1.741 1.00 18.44 302 ASP A N 1
ATOM 4280 C CA . ASP A 1 302 ? 40.975 59.350 -1.024 1.00 15.52 302 ASP A CA 1
ATOM 4281 C C . ASP A 1 302 ? 40.654 60.744 -0.472 1.00 19.32 302 ASP A C 1
ATOM 4282 O O . ASP A 1 302 ? 41.085 61.103 0.624 1.00 16.37 302 ASP A O 1
ATOM 4291 N N . GLY A 1 303 ? 39.897 61.529 -1.232 1.00 16.13 303 GLY A N 1
ATOM 4292 C CA . GLY A 1 303 ? 39.552 62.872 -0.807 1.00 16.29 303 GLY A CA 1
ATOM 4293 C C . GLY A 1 303 ? 38.639 62.872 0.409 1.00 15.37 303 GLY A C 1
ATOM 4294 O O . GLY A 1 303 ? 38.759 63.722 1.313 1.00 18.05 303 GLY A O 1
ATOM 4298 N N . THR A 1 304 ? 37.690 61.949 0.423 1.00 16.90 304 THR A N 1
ATOM 4299 C CA . THR A 1 304 ? 36.791 61.832 1.574 1.00 16.75 304 THR A CA 1
ATOM 4300 C C . THR A 1 304 ? 37.614 61.445 2.805 1.00 19.42 304 THR A C 1
ATOM 4301 O O . THR A 1 304 ? 37.472 62.019 3.881 1.00 16.63 304 THR A O 1
ATOM 4312 N N . ILE A 1 305 ? 38.485 60.465 2.638 1.00 15.46 305 ILE A N 1
ATOM 4313 C CA . ILE A 1 305 ? 39.329 60.034 3.737 1.00 14.91 305 ILE A CA 1
ATOM 4314 C C . ILE A 1 305 ? 40.102 61.241 4.292 1.00 18.67 305 ILE A C 1
ATOM 4315 O O . ILE A 1 305 ? 40.151 61.453 5.501 1.00 15.65 305 ILE A O 1
ATOM 4331 N N . LYS A 1 306 ? 40.661 62.048 3.396 1.00 17.63 306 LYS A N 1
ATOM 4332 C CA . LYS A 1 306 ? 41.409 63.228 3.803 1.00 18.43 306 LYS A CA 1
ATOM 4333 C C . LYS A 1 306 ? 40.537 64.200 4.595 1.00 17.39 306 LYS A C 1
ATOM 4334 O O . LYS A 1 306 ? 41.005 64.837 5.538 1.00 18.07 306 LYS A O 1
ATOM 4353 N N . LYS A 1 307 ? 39.271 64.344 4.221 1.00 17.33 307 LYS A N 1
ATOM 4354 C CA . LYS A 1 307 ? 38.401 65.240 4.994 1.00 16.10 307 LYS A CA 1
ATOM 4355 C C . LYS A 1 307 ? 38.334 64.872 6.471 1.00 17.64 307 LYS A C 1
ATOM 4356 O O . LYS A 1 307 ? 38.392 65.739 7.353 1.00 15.51 307 LYS A O 1
ATOM 4375 N N . TRP A 1 308 ? 38.177 63.583 6.738 1.00 16.37 308 TRP A N 1
ATOM 4376 C CA . TRP A 1 308 ? 38.098 63.078 8.086 1.00 15.62 308 TRP A CA 1
ATOM 4377 C C . TRP A 1 308 ? 39.427 63.243 8.799 1.00 12.42 308 TRP A C 1
ATOM 4378 O O . TRP A 1 308 ? 39.469 63.618 9.979 1.00 16.29 308 TRP A O 1
ATOM 4399 N N . GLN A 1 309 ? 40.514 62.975 8.098 1.00 14.16 309 GLN A N 1
ATOM 4400 C CA . GLN A 1 309 ? 41.830 63.090 8.702 1.00 15.22 309 GLN A CA 1
ATOM 4401 C C . GLN A 1 309 ? 42.164 64.566 9.000 1.00 18.97 309 GLN A C 1
ATOM 4402 O O . GLN A 1 309 ? 42.788 64.868 10.031 1.00 17.38 309 GLN A O 1
ATOM 4416 N N . ASP A 1 310 ? 41.751 65.475 8.109 1.00 15.47 310 ASP A N 1
ATOM 4417 C CA . ASP A 1 310 ? 41.968 66.896 8.325 1.00 16.63 310 ASP A CA 1
ATOM 4418 C C . ASP A 1 310 ? 41.219 67.355 9.576 1.00 16.46 310 ASP A C 1
ATOM 4419 O O . ASP A 1 310 ? 41.738 68.158 10.348 1.00 18.09 310 ASP A O 1
ATOM 4428 N N . ILE A 1 311 ? 40.001 66.858 9.777 1.00 16.53 311 ILE A N 1
A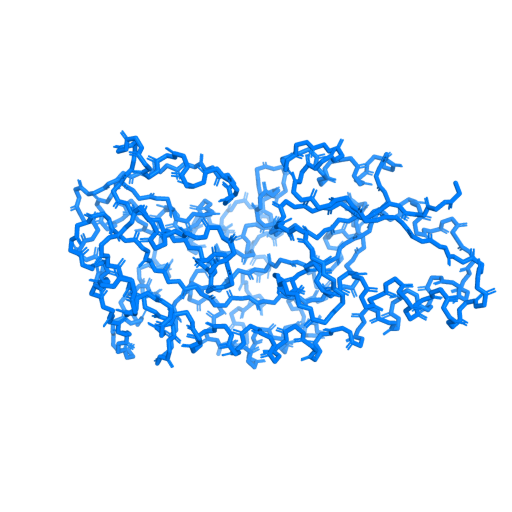TOM 4429 C CA . ILE A 1 311 ? 39.255 67.250 10.944 1.00 17.57 311 ILE A CA 1
ATOM 4430 C C . ILE A 1 311 ? 40.012 66.740 12.167 1.00 15.90 311 ILE A C 1
ATOM 4431 O O . ILE A 1 311 ? 40.140 67.429 13.188 1.00 17.35 311 ILE A O 1
ATOM 4447 N N . ALA A 1 312 ? 40.552 65.538 12.058 1.00 13.78 312 ALA A N 1
ATOM 4448 C CA . ALA A 1 312 ? 41.300 64.965 13.192 1.00 13.93 312 ALA A CA 1
ATOM 4449 C C . ALA A 1 312 ? 42.450 65.871 13.619 1.00 16.18 312 ALA A C 1
ATOM 4450 O O . ALA A 1 312 ? 42.659 66.102 14.821 1.00 16.54 312 ALA A O 1
ATOM 4457 N N . ARG A 1 313 ? 43.189 66.379 12.624 1.00 16.33 313 ARG A N 1
ATOM 4458 C CA . ARG A 1 313 ? 44.422 67.141 12.873 1.00 20.38 313 ARG A CA 1
ATOM 4459 C C . ARG A 1 313 ? 44.150 68.392 13.681 1.00 25.96 313 ARG A C 1
ATOM 4460 O O . ARG A 1 313 ? 45.030 68.889 14.384 1.00 22.76 313 ARG A O 1
ATOM 4481 N N . LYS A 1 314 ? 42.921 68.880 13.573 1.00 17.84 314 LYS A N 1
ATOM 4482 C CA . LYS A 1 314 ? 42.506 70.155 14.147 1.00 19.73 314 LYS A CA 1
ATOM 4483 C C . LYS A 1 314 ? 41.748 70.003 15.452 1.00 24.08 314 LYS A C 1
ATOM 4484 O O . LYS A 1 314 ? 41.421 71.002 16.106 1.00 20.24 314 LYS A O 1
ATOM 4503 N N . THR A 1 315 ? 41.414 68.773 15.828 1.00 22.16 315 THR A N 1
ATOM 4504 C CA . THR A 1 315 ? 40.509 68.588 16.964 1.00 18.10 315 THR A CA 1
ATOM 4505 C C . THR A 1 315 ? 41.081 67.532 17.908 1.00 16.47 315 THR A C 1
ATOM 4506 O O . THR A 1 315 ? 41.701 67.819 18.954 1.00 19.82 315 THR A O 1
ATOM 4517 N N . ALA A 1 316 ? 40.949 66.295 17.482 1.00 16.83 316 ALA A N 1
ATOM 4518 C CA . ALA A 1 316 ? 41.437 65.168 18.225 1.00 14.65 316 ALA A CA 1
ATOM 4519 C C . ALA A 1 316 ? 42.939 65.240 18.522 1.00 15.74 316 ALA A C 1
ATOM 4520 O O . ALA A 1 316 ? 43.364 64.918 19.632 1.00 15.15 316 ALA A O 1
ATOM 4527 N N . TRP A 1 317 ? 43.751 65.618 17.539 1.00 15.24 317 TRP A N 1
ATOM 4528 C CA . TRP A 1 317 ? 45.182 65.662 17.784 1.00 12.08 317 TRP A CA 1
ATOM 4529 C C . TRP A 1 317 ? 45.516 66.610 18.938 1.00 14.26 317 TRP A C 1
ATOM 4530 O O . TRP A 1 317 ? 46.423 66.315 19.729 1.00 18.02 317 TRP A O 1
ATOM 4551 N N . LYS A 1 318 ? 44.790 67.717 19.041 1.00 13.23 318 LYS A N 1
ATOM 4552 C CA . LYS A 1 318 ? 45.031 68.707 20.099 1.00 16.71 318 LYS A CA 1
ATOM 4553 C C . LYS A 1 318 ? 44.608 68.136 21.423 1.00 16.86 318 LYS A C 1
ATOM 4554 O O . LYS A 1 318 ? 45.347 68.220 22.412 1.00 15.63 318 LYS A O 1
ATOM 4573 N N . ASP A 1 319 ? 43.415 67.536 21.438 1.00 18.17 319 ASP A N 1
ATOM 4574 C CA . ASP A 1 319 ? 42.884 66.961 22.649 1.00 16.73 319 ASP A CA 1
ATOM 4575 C C . ASP A 1 319 ? 43.849 65.923 23.211 1.00 15.94 319 ASP A C 1
ATOM 4576 O O . ASP A 1 319 ? 44.131 65.897 24.413 1.00 15.06 319 ASP A O 1
ATOM 4585 N N . TYR A 1 320 ? 44.343 65.058 22.329 1.00 14.07 320 TYR A N 1
ATOM 4586 C CA . TYR A 1 320 ? 45.235 63.983 22.722 1.00 13.36 320 TYR A CA 1
ATOM 4587 C C . TYR A 1 320 ? 46.565 64.553 23.187 1.00 14.54 320 TYR A C 1
ATOM 4588 O O . TYR A 1 320 ? 47.015 64.306 24.299 1.00 15.18 320 TYR A O 1
ATOM 4606 N N . GLY A 1 321 ? 47.193 65.345 22.334 1.00 13.79 321 GLY A N 1
ATOM 4607 C CA . GLY A 1 321 ? 48.561 65.781 22.580 1.00 17.83 321 GLY A CA 1
ATOM 4608 C C . GLY A 1 321 ? 48.730 66.660 23.812 1.00 19.52 321 GLY A C 1
ATOM 4609 O O . GLY A 1 321 ? 49.764 66.588 24.500 1.00 17.48 321 GLY A O 1
ATOM 4613 N N . ALA A 1 322 ? 47.714 67.461 24.129 1.00 15.73 322 ALA A N 1
ATOM 4614 C CA . ALA A 1 322 ? 47.824 68.389 25.255 1.00 20.14 322 ALA A CA 1
ATOM 4615 C C . ALA A 1 322 ? 47.505 67.730 26.608 1.00 18.66 322 ALA A C 1
ATOM 4616 O O . ALA A 1 322 ? 47.686 68.341 27.660 1.00 23.02 322 ALA A O 1
ATOM 4623 N N . LYS A 1 323 ? 47.057 66.484 26.583 1.00 16.07 323 LYS A N 1
ATOM 4624 C CA . LYS A 1 323 ? 46.586 65.819 27.797 1.00 16.30 323 LYS A CA 1
ATOM 4625 C C . LYS A 1 323 ? 47.660 65.665 28.876 1.00 19.90 323 LYS A C 1
ATOM 4626 O O . LYS A 1 323 ? 47.439 65.983 30.048 1.00 19.62 323 LYS A O 1
ATOM 4645 N N . ASN A 1 324 ? 48.809 65.148 28.488 1.00 21.83 324 ASN A N 1
ATOM 4646 C CA . ASN A 1 324 ? 49.933 65.002 29.408 1.00 18.83 324 ASN A CA 1
ATOM 4647 C C . ASN A 1 324 ? 51.197 64.833 28.590 1.00 21.80 324 ASN A C 1
ATOM 4648 O O . ASN A 1 324 ? 51.145 64.778 27.372 1.00 17.72 324 ASN A O 1
ATOM 4659 N N . GLU A 1 325 ? 52.334 64.785 29.257 1.00 18.65 325 GLU A N 1
ATOM 4660 C CA . GLU A 1 325 ? 53.614 64.747 28.558 1.00 24.21 325 GLU A CA 1
ATOM 4661 C C . GLU A 1 325 ? 53.764 63.476 27.728 1.00 17.06 325 GLU A C 1
ATOM 4662 O O . GLU A 1 325 ? 54.340 63.506 26.649 1.00 16.44 325 GLU A O 1
ATOM 4674 N N . GLY A 1 326 ? 53.234 62.364 28.236 1.00 17.58 326 GLY A N 1
ATOM 4675 C CA . GLY A 1 326 ? 53.291 61.090 27.511 1.00 18.85 326 GLY A CA 1
ATOM 4676 C C . GLY A 1 326 ? 52.551 61.110 26.183 1.00 17.50 326 GLY A C 1
ATOM 4677 O O . GLY A 1 326 ? 53.014 60.543 25.207 1.00 14.72 326 GLY A O 1
ATOM 4681 N N . CYS A 1 327 ? 51.391 61.769 26.152 1.00 14.73 327 CYS A N 1
ATOM 4682 C CA . CYS A 1 327 ? 50.604 61.904 24.951 1.00 13.03 327 CYS A CA 1
ATOM 4683 C C . CYS A 1 327 ? 51.310 62.821 23.954 1.00 14.45 327 CYS A C 1
ATOM 4684 O O . CYS A 1 327 ? 51.387 62.515 22.774 1.00 14.86 327 CYS A O 1
ATOM 4692 N N . ALA A 1 328 ? 51.864 63.926 24.457 1.00 14.60 328 ALA A N 1
ATOM 4693 C CA . ALA A 1 328 ? 52.611 64.844 23.619 1.00 13.58 328 ALA A CA 1
ATOM 4694 C C . ALA A 1 328 ? 53.746 64.116 22.924 1.00 14.65 328 ALA A C 1
ATOM 4695 O O . ALA A 1 328 ? 53.983 64.309 21.717 1.00 14.98 328 ALA A O 1
ATOM 4702 N N . LYS A 1 329 ? 54.453 63.278 23.673 1.00 14.08 329 LYS A N 1
ATOM 4703 C CA . LYS A 1 329 ? 55.586 62.540 23.125 1.00 16.19 329 LYS A CA 1
ATOM 4704 C C . LYS A 1 329 ? 55.151 61.536 22.070 1.00 14.06 329 LYS A C 1
ATOM 4705 O O . LYS A 1 329 ? 55.734 61.464 20.989 1.00 14.39 329 LYS A O 1
ATOM 4724 N N . LEU A 1 330 ? 54.133 60.736 22.398 1.00 13.02 330 LEU A N 1
ATOM 4725 C CA . LEU A 1 330 ? 53.618 59.754 21.455 1.00 13.46 330 LEU A CA 1
ATOM 4726 C C . LEU A 1 330 ? 53.098 60.385 20.159 1.00 13.14 330 LEU A C 1
ATOM 4727 O O . LEU A 1 330 ? 53.296 59.850 19.071 1.00 14.06 330 LEU A O 1
ATOM 4743 N N . LEU A 1 331 ? 52.427 61.524 20.274 1.00 14.93 331 LEU A N 1
ATOM 4744 C CA . LEU A 1 331 ? 51.908 62.203 19.111 1.00 17.39 331 LEU A CA 1
ATOM 4745 C C . LEU A 1 331 ? 53.070 62.648 18.219 1.00 16.98 331 LEU A C 1
ATOM 4746 O O . LEU A 1 331 ? 53.043 62.433 17.007 1.00 15.82 331 LEU A O 1
ATOM 4762 N N . ALA A 1 332 ? 54.102 63.249 18.819 1.00 13.44 332 ALA A N 1
ATOM 4763 C CA . ALA A 1 332 ? 55.254 63.717 18.042 1.00 14.39 332 ALA A CA 1
ATOM 4764 C C . ALA A 1 332 ? 55.942 62.541 17.349 1.00 13.94 332 ALA A C 1
ATOM 4765 O O . ALA A 1 332 ? 56.334 62.619 16.173 1.00 16.42 332 ALA A O 1
ATOM 4772 N N . LEU A 1 333 ? 56.105 61.450 18.082 1.00 14.04 333 LEU A N 1
ATOM 4773 C CA . LEU A 1 333 ? 56.771 60.287 17.524 1.00 14.08 333 LEU A CA 1
ATOM 4774 C C . LEU A 1 333 ? 55.931 59.620 16.435 1.00 14.86 333 LEU A C 1
ATOM 4775 O O . LEU A 1 333 ? 56.477 59.136 15.435 1.00 16.58 333 LEU A O 1
ATOM 4791 N N . ALA A 1 334 ? 54.609 59.611 16.607 1.00 14.98 334 ALA A N 1
ATOM 4792 C CA . ALA A 1 334 ? 53.732 59.072 15.579 1.00 15.04 334 ALA A CA 1
ATOM 4793 C C . ALA A 1 334 ? 53.789 59.939 14.325 1.00 17.25 334 ALA A C 1
ATOM 4794 O O . ALA A 1 334 ? 53.799 59.430 13.194 1.00 17.04 334 ALA A O 1
ATOM 4801 N N . GLN A 1 335 ? 53.836 61.250 14.509 1.00 15.01 335 GLN A N 1
ATOM 4802 C CA . GLN A 1 335 ? 53.928 62.166 13.361 1.00 16.85 335 GLN A CA 1
ATOM 4803 C C . GLN A 1 335 ? 55.176 61.938 12.504 1.00 21.27 335 GLN A C 1
ATOM 4804 O O . GLN A 1 335 ? 55.169 62.178 11.282 1.00 21.33 335 GLN A O 1
ATOM 4818 N N . GLN A 1 336 ? 56.256 61.493 13.135 1.00 19.20 336 GLN A N 1
ATOM 4819 C CA . GLN A 1 336 ? 57.490 61.212 12.403 1.00 20.22 336 GLN A CA 1
ATOM 4820 C C . GLN A 1 336 ? 57.308 60.086 11.384 1.00 18.57 336 GLN A C 1
ATOM 4821 O O . GLN A 1 336 ? 58.124 59.954 10.478 1.00 19.81 336 GLN A O 1
ATOM 4835 N N . THR A 1 337 ? 56.261 59.272 11.532 1.00 19.39 337 THR A N 1
ATOM 4836 C CA . THR A 1 337 ? 56.045 58.163 10.597 1.00 21.65 337 THR A CA 1
ATOM 4837 C C . THR A 1 337 ? 55.188 58.550 9.398 1.00 26.23 337 THR A C 1
ATOM 4838 O O . THR A 1 337 ? 55.041 57.761 8.469 1.00 31.30 337 THR A O 1
ATOM 4849 N N . LEU A 1 338 ? 54.621 59.750 9.408 1.00 24.55 338 LEU A N 1
ATOM 4850 C CA . LEU A 1 338 ? 53.808 60.199 8.277 1.00 25.37 338 LEU A CA 1
ATOM 4851 C C . LEU A 1 338 ? 54.680 60.783 7.169 1.00 35.81 338 LEU A C 1
ATOM 4852 O O . LEU A 1 338 ? 55.435 61.710 7.423 1.00 40.36 338 LEU A O 1
#

Secondary structure (DSSP, 8-state):
-PEEEEESSPP--SSSS-HHHHHHHHHHHHHHHHTTTSS-EEEE-TT-SS-GGGHHHHHHTTS-SEEE--GGGGTTT-GGGGGGS-BTTB--HHHHHHGGGSHHHHHHHHHHHHTTEEEEE--EEEEEEEESSS---SGGGGTT-EEE-SSHHHHHHHHHTT-EE----GGGHHHHHHTTS-SEEEEEHHHHHHTTGGGG-SEEE-SBTB-S-EEE--EEEEHHHHHHS-HHHHHHHHHHHHHHHHHHHHHHHHHHHHHHHHHHHTT-EEE---HHHHHHHHHHHHHTHHHHHHTS-HHHHHHHHHHHTT-

InterPro domains:
  IPR018389 TRAP transporter solute receptor DctP [PF03480] (51-314)
  IPR018389 TRAP transporter solute receptor DctP [PTHR33376] (1-336)
  IPR038404 TRAP transporter solute receptor DctP superfamily [G3DSA:3.40.190.170] (30-338)

Foldseek 3Di:
DAAEEEEQFDADELVDALVVNVLVNLLQVVLCVVVVNPHHHDYHYNCNPHDLLCALVCLLVVNHFKYFHQQQSCCVVPVLSLVQKFFQLDWDPVLQVVCCPFVLNVLVQVSQVVSFKHFQAKFKFFKWKFFQDDGDAFLLSQAPFEEEQAHPLSQQLNVVSHHHYDDDHLSCVQVCLQVPVGGMYMDGLSSCVRSVCLVRGQAIEAQLVTHRTMGIGTMMGGNVVLVPDDPVSNVSSNVSSHVSHVVSVVSNNVSSPVSQVVNVVSNHHYHYYDPVSSVNSSVSSVVTSLCVQLVPDVSSVVSSVSSVVSD

Nearest PDB structures (foldseek):
  4mco-assembly1_A  TM=1.002E+00  e=1.871E-62  Rhodoferax ferrireducens T118
  4pf8-assembly1_A  TM=9.194E-01  e=1.764E-22  Sulfitobacter sp. NAS-14.1
  4pbq-assembly3_C  TM=8.956E-01  e=2.311E-20  Haemophilus influenzae RdAW
  5im2-assembly1_A  TM=8.352E-01  e=8.818E-19  Rhodoferax ferrireducens T118
  2hzl-assembly1_A  TM=8.717E-01  e=3.211E-18  Cereibacter sphaeroides 2.4.1

Radius of gyration: 18.58 Å; Cα contacts (8 Å, |Δi|>4): 675; chains: 1; bounding box: 46×49×41 Å

Organism: Albidiferax ferrireducens (strain ATCC BAA-621 / DSM 15236 / T118) (NCBI:txid338969)

B-factor: mean 25.94, std 13.33, range [10.09, 90.25]

Solvent-accessible surface area: 12676 Å² total; per-residue (Å²): 164,42,19,76,0,0,0,3,0,47,49,32,78,52,157,139,43,9,3,1,0,58,0,0,57,34,0,8,44,46,0,52,144,100,21,188,28,68,6,121,19,88,24,56,29,44,31,81,59,48,154,7,97,42,0,15,47,16,0,85,170,22,79,2,18,0,0,0,4,3,0,9,48,4,4,74,121,2,27,23,0,13,3,0,0,6,2,1,0,5,67,42,27,152,21,0,38,41,0,60,102,85,80,0,0,79,33,2,30,124,10,0,66,127,75,17,0,4,14,6,0,7,0,2,1,3,1,6,0,0,0,88,39,150,11,1,30,43,7,105,56,0,153,70,35,77,0,2,0,11,12,126,1,0,12,56,0,0,121,77,15,36,8,49,36,31,95,33,12,5,51,82,0,61,59,13,0,107,108,46,54,3,53,0,0,0,4,1,4,3,1,2,46,23,27,150,0,37,104,10,12,151,0,0,0,2,9,94,78,31,5,6,3,12,4,0,4,0,0,0,0,0,64,46,40,18,67,168,32,69,142,102,30,65,76,43,0,66,54,0,0,44,79,14,23,147,43,0,56,104,11,2,108,129,23,12,111,47,2,1,37,48,0,88,173,59,66,15,112,23,34,50,4,68,116,45,9,17,119,85,0,25,53,20,0,126,143,26,0,16,155,36,3,11,85,134,55,146,17,0,48,96,0,22,48,32,0,71,129,27,86

Sequence (311 aa):
SALKISHQFPGGTIKEGDFRDRLVRNFAAEVEEKRSKGAMKFEIYPGSSLMKTNNAQFSSSMRKGALDMALIPLSYAGGEVPELNIGLMPGLVVSYEQAYSWKTKPVGIELTRVLQEKGIVLISWIWQAGGVASRGKPVVEPEDAKGMKIRGGSREMDMILKDAGAAVVSLPSNEIYAAMQTGAMDAAMTSSTSFISSFRLEEVAKALTTGRTGAYWFMFEPLMMSKAIFDKLPKDQRDMLMTVGAEMEKFALEAAKKDDIDVAAVYQKAGAKVVDLSDGTIKKWQDIARKTAWKDYGAKNEGCAKLLALAQQTL